Protein AF-Q6CL08-F1 (afdb_monomer_lite)

Structure (mmCIF, N/CA/C/O backbone):
data_AF-Q6CL08-F1
#
_entry.id   AF-Q6CL08-F1
#
loop_
_atom_site.group_PDB
_atom_site.id
_atom_site.type_symbol
_atom_site.label_atom_id
_atom_site.label_alt_id
_atom_site.label_comp_id
_atom_site.label_asym_id
_atom_site.label_entity_id
_atom_site.label_seq_id
_atom_site.pdbx_PDB_ins_code
_atom_site.Cartn_x
_atom_site.Cartn_y
_atom_site.Cartn_z
_atom_site.occupancy
_atom_site.B_iso_or_equiv
_atom_site.auth_seq_id
_atom_site.auth_comp_id
_atom_site.auth_asym_id
_atom_site.auth_atom_id
_atom_site.pdbx_PDB_model_num
ATOM 1 N N . MET A 1 1 ? 29.170 14.815 -9.643 1.00 39.69 1 MET A N 1
ATOM 2 C CA . MET A 1 1 ? 28.717 14.976 -8.243 1.00 39.69 1 MET A CA 1
ATOM 3 C C . MET A 1 1 ? 28.885 13.633 -7.548 1.00 39.69 1 MET A C 1
ATOM 5 O O . MET A 1 1 ? 27.970 12.831 -7.543 1.00 39.69 1 MET A O 1
ATOM 9 N N . THR A 1 2 ? 30.087 13.345 -7.058 1.00 49.41 2 THR A N 1
ATOM 10 C CA . THR A 1 2 ? 30.473 12.065 -6.434 1.00 49.41 2 THR A CA 1
ATOM 11 C C . THR A 1 2 ? 30.580 12.223 -4.918 1.00 49.41 2 THR A C 1
ATOM 13 O O . THR A 1 2 ? 31.526 11.747 -4.305 1.00 49.41 2 THR A O 1
ATOM 16 N N . THR A 1 3 ? 29.668 12.983 -4.313 1.00 50.38 3 THR A N 1
ATOM 17 C CA . THR A 1 3 ? 29.602 13.131 -2.857 1.00 50.38 3 THR A CA 1
ATOM 18 C C . THR A 1 3 ? 28.961 11.879 -2.267 1.00 50.38 3 THR A C 1
ATOM 20 O O . THR A 1 3 ? 27.741 11.762 -2.186 1.00 50.38 3 THR A O 1
ATOM 23 N N . ASP A 1 4 ? 29.852 10.940 -1.958 1.00 66.38 4 ASP A N 1
ATOM 24 C CA . ASP A 1 4 ? 29.847 9.947 -0.889 1.00 66.38 4 ASP A CA 1
ATOM 25 C C . ASP A 1 4 ? 28.575 9.128 -0.669 1.00 66.38 4 ASP A C 1
ATOM 27 O O . ASP A 1 4 ? 27.902 9.224 0.361 1.00 66.38 4 ASP A O 1
ATOM 31 N N . LEU A 1 5 ? 28.342 8.195 -1.596 1.00 65.19 5 LEU A N 1
ATOM 32 C CA . LEU A 1 5 ? 27.466 7.037 -1.389 1.00 65.19 5 LEU A CA 1
ATOM 33 C C . LEU A 1 5 ? 27.789 6.304 -0.069 1.00 65.19 5 LEU A C 1
ATOM 35 O O . LEU A 1 5 ? 26.887 5.780 0.583 1.00 65.19 5 LEU A O 1
ATOM 39 N N . ASP A 1 6 ? 29.058 6.329 0.346 1.00 66.00 6 ASP A N 1
ATOM 40 C CA . ASP A 1 6 ? 29.535 5.777 1.614 1.00 66.00 6 ASP A CA 1
ATOM 41 C C . ASP A 1 6 ? 28.989 6.564 2.816 1.00 66.00 6 ASP A C 1
ATOM 43 O O . ASP A 1 6 ? 28.377 5.969 3.704 1.00 66.00 6 ASP A O 1
ATOM 47 N N . THR A 1 7 ? 29.068 7.903 2.806 1.00 74.75 7 THR A N 1
ATOM 48 C CA . THR A 1 7 ? 28.481 8.736 3.877 1.00 74.75 7 THR A CA 1
ATOM 49 C C . THR A 1 7 ? 26.962 8.603 3.945 1.00 74.75 7 THR A C 1
ATOM 51 O O . THR A 1 7 ? 26.394 8.565 5.037 1.00 74.75 7 THR A O 1
ATOM 54 N N . LEU A 1 8 ? 26.296 8.470 2.793 1.00 76.00 8 LEU A N 1
ATOM 55 C CA . LEU A 1 8 ? 24.859 8.220 2.722 1.00 76.00 8 LEU A CA 1
ATOM 56 C C . LEU A 1 8 ? 24.515 6.850 3.324 1.00 76.00 8 LEU A C 1
ATOM 58 O O . LEU A 1 8 ? 23.526 6.719 4.047 1.00 76.00 8 LEU A O 1
ATOM 62 N N . SER A 1 9 ? 25.339 5.835 3.055 1.00 73.00 9 SER A N 1
ATOM 63 C CA . SER A 1 9 ? 25.160 4.489 3.603 1.00 73.00 9 SER A CA 1
ATOM 64 C C . SER A 1 9 ? 25.311 4.466 5.125 1.00 73.00 9 SER A C 1
ATOM 66 O O . SER A 1 9 ? 24.475 3.874 5.814 1.00 73.00 9 SER A O 1
ATOM 68 N N . ASP A 1 10 ? 26.291 5.193 5.660 1.00 76.81 10 ASP A N 1
ATOM 69 C CA . ASP A 1 10 ? 26.529 5.303 7.097 1.00 76.81 10 ASP A CA 1
ATOM 70 C C . ASP A 1 10 ? 25.427 6.103 7.793 1.00 76.81 10 ASP A C 1
ATOM 72 O O . ASP A 1 10 ? 24.955 5.712 8.863 1.00 76.81 10 ASP A O 1
ATOM 76 N N . GLN A 1 11 ? 24.941 7.179 7.171 1.00 79.69 11 GLN A N 1
ATOM 77 C CA . GLN A 1 11 ? 23.799 7.943 7.677 1.00 79.69 11 GLN A CA 1
ATOM 78 C C . GLN A 1 11 ? 22.513 7.113 7.684 1.00 79.69 11 GLN A C 1
ATOM 80 O O . GLN A 1 11 ? 21.779 7.135 8.672 1.00 79.69 11 GLN A O 1
ATOM 85 N N . LEU A 1 12 ? 22.243 6.349 6.621 1.00 79.00 12 LEU A N 1
ATOM 86 C CA . LEU A 1 12 ? 21.074 5.470 6.539 1.00 79.00 12 LEU A CA 1
ATOM 87 C C . LEU A 1 12 ? 21.132 4.360 7.587 1.00 79.00 12 LEU A C 1
ATOM 89 O O . LEU A 1 12 ? 20.138 4.126 8.273 1.00 79.00 12 LEU A O 1
ATOM 93 N N . ARG A 1 13 ? 22.293 3.722 7.768 1.00 77.69 13 ARG A N 1
ATOM 94 C CA . ARG A 1 13 ? 22.498 2.715 8.818 1.00 77.69 13 ARG A CA 1
ATOM 95 C C . ARG A 1 13 ? 22.343 3.322 10.207 1.00 77.69 13 ARG A C 1
ATOM 97 O O . ARG A 1 13 ? 21.630 2.763 11.032 1.00 77.69 13 ARG A O 1
ATOM 104 N N . LYS A 1 14 ? 22.953 4.478 10.470 1.00 81.81 14 LYS A N 1
ATOM 105 C CA . LYS A 1 14 ? 22.872 5.152 11.772 1.00 81.81 14 LYS A CA 1
ATOM 106 C C . LYS A 1 14 ? 21.445 5.578 12.109 1.00 81.81 14 LYS A C 1
ATOM 108 O O . LYS A 1 14 ? 21.003 5.350 13.230 1.00 81.81 14 LYS A O 1
ATOM 113 N N . ASN A 1 15 ? 20.720 6.148 11.146 1.00 79.81 15 ASN A N 1
ATOM 114 C CA . ASN A 1 15 ? 19.312 6.504 11.321 1.00 79.81 15 ASN A CA 1
ATOM 115 C C . ASN A 1 15 ? 18.464 5.258 11.568 1.00 79.81 15 ASN A C 1
ATOM 117 O O . ASN A 1 15 ? 17.649 5.253 12.479 1.00 79.81 15 ASN A O 1
ATOM 121 N N . TYR A 1 16 ? 18.719 4.180 10.829 1.00 75.50 16 TYR A N 1
ATOM 122 C CA . TYR A 1 16 ? 18.017 2.921 11.027 1.00 75.50 16 TYR A CA 1
ATOM 123 C C . TYR A 1 16 ? 18.235 2.329 12.417 1.00 75.50 16 TYR A C 1
ATOM 125 O O . TYR A 1 16 ? 17.268 2.019 13.099 1.00 75.50 16 TYR A O 1
ATOM 133 N N . TYR A 1 17 ? 19.485 2.206 12.867 1.00 76.75 17 TYR A N 1
ATOM 134 C CA . TYR A 1 17 ? 19.774 1.661 14.192 1.00 76.75 17 TYR A CA 1
ATOM 135 C C . TYR A 1 17 ? 19.271 2.566 15.312 1.00 76.75 17 TYR A C 1
ATOM 137 O O . TYR A 1 17 ? 18.806 2.053 16.322 1.00 76.75 17 TYR A O 1
ATOM 145 N N . ARG A 1 18 ? 19.298 3.890 15.126 1.00 78.62 18 ARG A N 1
ATOM 146 C CA . ARG A 1 18 ? 18.694 4.830 16.074 1.00 78.62 18 ARG A CA 1
ATOM 147 C C . ARG A 1 18 ? 17.186 4.611 16.171 1.00 78.62 18 ARG A C 1
ATOM 149 O O . ARG A 1 18 ? 16.675 4.428 17.271 1.00 78.62 18 ARG A O 1
ATOM 156 N N . ASP A 1 19 ? 16.499 4.581 15.036 1.00 72.50 19 ASP A N 1
ATOM 157 C CA . ASP A 1 19 ? 15.044 4.447 14.982 1.00 72.50 19 ASP A CA 1
ATOM 158 C C . ASP A 1 19 ? 14.590 3.038 15.424 1.00 72.50 19 ASP A C 1
ATOM 160 O O . ASP A 1 19 ? 13.508 2.891 15.985 1.00 72.50 19 ASP A O 1
ATOM 164 N N . LEU A 1 20 ? 15.443 2.019 15.257 1.00 70.12 20 LEU A N 1
ATOM 165 C CA . LEU A 1 20 ? 15.246 0.666 15.786 1.00 70.12 20 LEU A CA 1
ATOM 166 C C . LEU A 1 20 ? 15.523 0.583 17.299 1.00 70.12 20 LEU A C 1
ATOM 168 O O . LEU A 1 20 ? 14.826 -0.137 18.000 1.00 70.12 20 LEU A O 1
ATOM 172 N N . SER A 1 21 ? 16.517 1.317 17.814 1.00 67.69 21 SER A N 1
ATOM 173 C CA . SER A 1 21 ? 16.877 1.326 19.244 1.00 67.69 21 SER A CA 1
ATOM 174 C C . SER A 1 21 ? 15.912 2.122 20.119 1.00 67.69 21 SER A C 1
ATOM 176 O O . SER A 1 21 ? 15.799 1.841 21.307 1.00 67.69 21 SER A O 1
ATOM 178 N N . LEU A 1 22 ? 15.213 3.100 19.535 1.00 62.91 22 LEU A N 1
ATOM 179 C CA . LEU A 1 22 ? 14.213 3.905 20.239 1.00 62.91 22 LEU A CA 1
ATOM 180 C C . LEU A 1 22 ? 12.981 3.087 20.653 1.00 62.91 22 LEU A C 1
ATOM 182 O O . LEU A 1 22 ? 12.216 3.544 21.494 1.00 62.91 22 LEU A O 1
ATOM 186 N N . PHE A 1 23 ? 12.815 1.882 20.102 1.00 56.25 23 PHE A N 1
ATOM 187 C CA . PHE A 1 23 ? 11.705 0.985 20.397 1.00 56.25 23 PHE A CA 1
ATOM 188 C C . PHE A 1 23 ? 12.248 -0.437 20.557 1.00 56.25 23 PHE A C 1
ATOM 190 O O . PHE A 1 23 ? 12.222 -1.251 19.636 1.00 56.25 23 PHE A O 1
ATOM 197 N N . GLN A 1 24 ? 12.821 -0.700 21.735 1.00 57.53 24 GLN A N 1
ATOM 198 C CA . GLN A 1 24 ? 13.242 -2.041 22.156 1.00 57.53 24 GLN A CA 1
ATOM 199 C C . GLN A 1 24 ? 12.057 -2.978 22.415 1.00 57.53 24 GLN A C 1
ATOM 201 O O . GLN A 1 24 ? 12.246 -4.194 22.415 1.00 57.53 24 GLN A O 1
ATOM 206 N N . ASP A 1 25 ? 10.856 -2.429 22.593 1.00 56.53 25 ASP A N 1
ATOM 207 C CA . ASP A 1 25 ? 9.664 -3.213 22.859 1.00 56.53 25 ASP A CA 1
ATOM 208 C C . ASP A 1 25 ? 8.963 -3.649 21.573 1.00 56.53 25 ASP A C 1
ATOM 210 O O . ASP A 1 25 ? 8.613 -2.855 20.700 1.00 56.53 25 ASP A O 1
ATOM 214 N N . ASP A 1 26 ? 8.688 -4.950 21.497 1.00 61.16 26 ASP A N 1
ATOM 215 C CA . ASP A 1 26 ? 7.909 -5.631 20.455 1.00 61.16 26 ASP A CA 1
ATOM 216 C C . ASP A 1 26 ? 6.419 -5.175 20.435 1.00 61.16 26 ASP A C 1
ATOM 218 O O . ASP A 1 26 ? 5.583 -5.798 19.772 1.00 61.16 26 ASP A O 1
ATOM 222 N N . GLU A 1 27 ? 6.083 -4.101 21.165 1.00 63.47 27 GLU A N 1
ATOM 223 C CA . GLU A 1 27 ? 4.733 -3.609 21.448 1.00 63.47 27 GLU A CA 1
ATOM 224 C C . GLU A 1 27 ? 4.011 -3.067 20.208 1.00 63.47 27 GLU A C 1
ATOM 226 O O . GLU A 1 27 ? 2.806 -3.301 20.071 1.00 63.47 27 GLU A O 1
ATOM 231 N N . ASP A 1 28 ? 4.724 -2.472 19.241 1.00 75.31 28 ASP A N 1
ATOM 232 C CA . ASP A 1 28 ? 4.105 -1.973 18.005 1.00 75.31 28 ASP A CA 1
ATOM 233 C C . ASP A 1 28 ? 4.706 -2.569 16.709 1.00 75.31 28 ASP A C 1
ATOM 235 O O . ASP A 1 28 ? 5.564 -1.974 16.041 1.00 75.31 28 ASP A O 1
ATOM 239 N N . PRO A 1 29 ? 4.225 -3.757 16.281 1.00 79.31 29 PRO A N 1
ATOM 240 C CA . PRO A 1 29 ? 4.593 -4.355 14.999 1.00 79.31 29 PRO A CA 1
ATOM 241 C C . PRO A 1 29 ? 4.282 -3.473 13.783 1.00 79.31 29 PRO A C 1
ATOM 243 O O . PRO A 1 29 ? 4.967 -3.597 12.764 1.00 79.31 29 PRO A O 1
ATOM 246 N N . PHE A 1 30 ? 3.272 -2.599 13.867 1.00 83.19 30 PHE A N 1
ATOM 247 C CA . PHE A 1 30 ? 2.865 -1.731 12.764 1.00 83.19 30 PHE A CA 1
ATOM 248 C C . PHE A 1 30 ? 3.890 -0.618 12.538 1.00 83.19 30 PHE A C 1
ATOM 250 O O . PHE A 1 30 ? 4.294 -0.370 11.400 1.00 83.19 30 PHE A O 1
ATOM 257 N N . TYR A 1 31 ? 4.396 -0.010 13.607 1.00 83.12 31 TYR A N 1
ATOM 258 C CA . TYR A 1 31 ? 5.419 1.027 13.501 1.00 83.12 31 TYR A CA 1
ATOM 259 C C . TYR A 1 31 ? 6.749 0.494 12.939 1.00 83.12 31 TYR A C 1
ATOM 261 O O . TYR A 1 31 ? 7.324 1.086 12.019 1.00 83.12 31 TYR A O 1
ATOM 269 N N . HIS A 1 32 ? 7.204 -0.680 13.391 1.00 82.06 32 HIS A N 1
ATOM 270 C CA . HIS A 1 32 ? 8.387 -1.336 12.812 1.00 82.06 32 HIS A CA 1
ATOM 271 C C . HIS A 1 32 ? 8.193 -1.706 11.335 1.00 82.06 32 HIS A C 1
ATOM 273 O O . HIS A 1 32 ? 9.125 -1.603 10.527 1.00 82.06 32 HIS A O 1
ATOM 279 N N . TYR A 1 33 ? 6.982 -2.114 10.956 1.00 86.81 33 TYR A N 1
ATOM 280 C CA . TYR A 1 33 ? 6.636 -2.341 9.558 1.00 86.81 33 TYR A CA 1
ATOM 281 C C . TYR A 1 33 ? 6.697 -1.038 8.739 1.00 86.81 33 TYR A C 1
ATOM 283 O O . TYR A 1 33 ? 7.246 -1.024 7.637 1.00 86.81 33 TYR A O 1
ATOM 291 N N . LEU A 1 34 ? 6.233 0.085 9.290 1.00 88.00 34 LEU A N 1
ATOM 292 C CA . LEU A 1 34 ? 6.277 1.388 8.625 1.00 88.00 34 LEU A CA 1
ATOM 293 C C . LEU A 1 34 ? 7.720 1.875 8.423 1.00 88.00 34 LEU A C 1
ATOM 295 O O . LEU A 1 34 ? 8.084 2.261 7.310 1.00 88.00 34 LEU A O 1
ATOM 299 N N . ILE A 1 35 ? 8.569 1.798 9.454 1.00 86.12 35 ILE A N 1
ATOM 300 C CA . ILE A 1 35 ? 9.991 2.170 9.346 1.00 86.12 35 ILE A CA 1
ATOM 301 C C . ILE A 1 35 ? 10.708 1.293 8.320 1.00 86.12 35 ILE A C 1
ATOM 303 O O . ILE A 1 35 ? 11.409 1.821 7.454 1.00 86.12 35 ILE A O 1
ATOM 307 N N . SER A 1 36 ? 10.535 -0.032 8.389 1.00 87.56 36 SER A N 1
ATOM 308 C CA . SER A 1 36 ? 11.177 -0.947 7.433 1.00 87.56 36 SER A CA 1
ATOM 309 C C . SER A 1 36 ? 10.711 -0.679 6.000 1.00 87.56 36 SER A C 1
ATOM 311 O O . SER A 1 36 ? 11.536 -0.638 5.088 1.00 87.56 36 SER A O 1
ATOM 313 N N . THR A 1 37 ? 9.428 -0.372 5.800 1.00 89.56 37 THR A N 1
ATOM 314 C CA . THR A 1 37 ? 8.887 0.018 4.490 1.00 89.56 37 THR A CA 1
ATOM 315 C C . THR A 1 37 ? 9.490 1.335 4.001 1.00 89.56 37 THR A C 1
ATOM 317 O O . THR A 1 37 ? 9.947 1.422 2.861 1.00 89.56 37 THR A O 1
ATOM 320 N N . LYS A 1 38 ? 9.580 2.355 4.864 1.00 90.19 38 LYS A N 1
ATOM 321 C CA . LYS A 1 38 ? 10.238 3.629 4.535 1.00 90.19 38 LYS A CA 1
ATOM 322 C C . LYS A 1 38 ? 11.696 3.403 4.134 1.00 90.19 38 LYS A C 1
ATOM 324 O O . LYS A 1 38 ? 12.148 3.929 3.117 1.00 90.19 38 LYS A O 1
ATOM 329 N N . LEU A 1 39 ? 12.426 2.573 4.872 1.00 87.06 39 LEU A N 1
ATOM 330 C CA . LEU A 1 39 ? 13.813 2.263 4.549 1.00 87.06 39 LEU A CA 1
ATOM 331 C C . LEU A 1 39 ? 13.935 1.503 3.222 1.00 87.06 39 LEU A C 1
ATOM 333 O O . LEU A 1 39 ? 14.792 1.844 2.408 1.00 87.06 39 LEU A O 1
ATOM 337 N N . ALA A 1 40 ? 13.034 0.559 2.946 1.00 89.69 40 ALA A N 1
ATOM 338 C CA . ALA A 1 40 ? 12.966 -0.130 1.660 1.00 89.69 40 ALA A CA 1
ATOM 339 C C . ALA A 1 40 ? 12.727 0.846 0.492 1.00 89.69 40 ALA A C 1
ATOM 341 O O . ALA A 1 40 ? 13.367 0.725 -0.554 1.00 89.69 40 ALA A O 1
ATOM 342 N N . THR A 1 41 ? 11.866 1.858 0.664 1.00 91.06 41 THR A N 1
ATOM 343 C CA . THR A 1 41 ? 11.661 2.894 -0.367 1.00 91.06 41 THR A CA 1
ATOM 344 C C . THR A 1 41 ? 12.901 3.763 -0.587 1.00 91.06 41 THR A C 1
ATOM 346 O O . THR A 1 41 ? 13.235 4.079 -1.734 1.00 91.06 41 THR A O 1
ATOM 349 N N . ASN A 1 42 ? 13.635 4.086 0.481 1.00 89.50 42 ASN A N 1
ATOM 350 C CA . ASN A 1 42 ? 14.893 4.825 0.385 1.00 89.50 42 ASN A CA 1
ATOM 351 C C . ASN A 1 42 ? 15.953 4.005 -0.361 1.00 89.50 42 ASN A C 1
ATOM 353 O O . ASN A 1 42 ? 16.565 4.519 -1.295 1.00 89.50 42 ASN A O 1
ATOM 357 N N . LEU A 1 43 ? 16.113 2.720 -0.027 1.00 89.19 43 LEU A N 1
ATOM 358 C CA . LEU A 1 43 ? 17.028 1.815 -0.734 1.00 89.19 43 LEU A CA 1
ATOM 359 C C . LEU A 1 43 ? 16.669 1.689 -2.212 1.00 89.19 43 LEU A C 1
ATOM 361 O O . LEU A 1 43 ? 17.537 1.818 -3.066 1.00 89.19 43 LEU A O 1
ATOM 365 N N . ASN A 1 44 ? 15.383 1.548 -2.538 1.00 90.69 44 ASN A N 1
ATOM 366 C CA . ASN A 1 44 ? 14.931 1.504 -3.928 1.00 90.69 44 ASN A CA 1
ATOM 367 C C . ASN A 1 44 ? 15.262 2.805 -4.685 1.00 90.69 44 ASN A C 1
ATOM 369 O O . ASN A 1 44 ? 15.637 2.774 -5.854 1.00 90.69 44 ASN A O 1
ATOM 373 N N . THR A 1 45 ? 15.178 3.955 -4.015 1.00 90.00 45 THR A N 1
ATOM 374 C CA . THR A 1 45 ? 15.580 5.240 -4.605 1.00 90.00 45 THR A CA 1
ATOM 375 C C . THR A 1 45 ? 17.080 5.272 -4.894 1.00 90.00 45 THR A C 1
ATOM 377 O O . THR A 1 45 ? 17.472 5.608 -6.009 1.00 90.00 45 THR A O 1
ATOM 380 N N . VAL A 1 46 ? 17.918 4.848 -3.942 1.00 87.50 46 VAL A N 1
ATOM 381 C CA . VAL A 1 46 ? 19.377 4.768 -4.132 1.00 87.50 46 VAL A CA 1
ATOM 382 C C . VAL A 1 46 ? 19.736 3.765 -5.233 1.00 87.50 46 VAL A C 1
ATOM 384 O O . VAL A 1 46 ? 20.566 4.065 -6.088 1.00 87.50 46 VAL A O 1
ATOM 387 N N . ARG A 1 47 ? 19.053 2.616 -5.291 1.00 89.69 47 ARG A N 1
ATOM 388 C CA . ARG A 1 47 ? 19.213 1.619 -6.356 1.00 89.69 47 ARG A CA 1
ATOM 389 C C . ARG A 1 47 ? 18.912 2.209 -7.731 1.00 89.69 47 ARG A C 1
ATOM 391 O O . ARG A 1 47 ? 19.680 2.012 -8.665 1.00 89.69 47 ARG A O 1
ATOM 398 N N . LYS A 1 48 ? 17.803 2.942 -7.866 1.00 89.94 48 LYS A N 1
ATOM 399 C CA . LYS A 1 48 ? 17.421 3.601 -9.126 1.00 89.94 48 LYS A CA 1
ATOM 400 C C . LYS A 1 48 ? 18.449 4.638 -9.563 1.00 89.94 48 LYS A C 1
ATOM 402 O O . LYS A 1 48 ? 18.717 4.731 -10.754 1.00 89.94 48 LYS A O 1
ATOM 407 N N . LEU A 1 49 ? 19.019 5.387 -8.619 1.00 87.19 49 LEU A N 1
ATOM 408 C CA . LEU A 1 49 ? 20.098 6.331 -8.907 1.00 87.19 49 LEU A CA 1
ATOM 409 C C . LEU A 1 49 ? 21.355 5.601 -9.392 1.00 87.19 49 LEU A C 1
ATOM 411 O O . LEU A 1 49 ? 21.873 5.955 -10.441 1.00 87.19 49 LEU A O 1
ATOM 415 N N . ALA A 1 50 ? 21.766 4.521 -8.723 1.00 86.25 50 ALA A N 1
ATOM 416 C CA . ALA A 1 50 ? 22.913 3.717 -9.153 1.00 86.25 50 ALA A CA 1
ATOM 417 C C . ALA A 1 50 ? 22.716 3.086 -10.546 1.00 86.25 50 ALA A C 1
ATOM 419 O O . ALA A 1 50 ? 23.649 3.048 -11.345 1.00 86.25 50 ALA A O 1
ATOM 420 N N . ILE A 1 51 ? 21.498 2.626 -10.860 1.00 88.44 51 ILE A N 1
ATOM 421 C CA . ILE A 1 51 ? 21.148 2.110 -12.195 1.00 88.44 51 ILE A CA 1
ATOM 422 C C . ILE A 1 51 ? 21.188 3.231 -13.237 1.00 88.44 51 ILE A C 1
ATOM 424 O O . ILE A 1 51 ? 21.685 3.019 -14.338 1.00 88.44 51 ILE A O 1
ATOM 428 N N . LYS A 1 52 ? 20.672 4.419 -12.904 1.00 88.62 52 LYS A N 1
ATOM 429 C CA . LYS A 1 52 ? 20.689 5.573 -13.806 1.00 88.62 52 LYS A CA 1
ATOM 430 C C . LYS A 1 52 ? 22.120 6.027 -14.102 1.00 88.62 52 LYS A C 1
ATOM 432 O O . LYS A 1 52 ? 22.452 6.214 -15.263 1.00 88.62 52 LYS A O 1
ATOM 437 N N . ASP A 1 53 ? 22.967 6.112 -13.082 1.00 84.88 53 ASP A N 1
ATOM 438 C CA . ASP A 1 53 ? 24.372 6.497 -13.237 1.00 84.88 53 ASP A CA 1
ATOM 439 C C . ASP A 1 53 ? 25.152 5.495 -14.104 1.00 84.88 53 ASP A C 1
ATOM 441 O O . ASP A 1 53 ? 26.028 5.895 -14.864 1.00 84.88 53 ASP A O 1
ATOM 445 N N . ASN A 1 54 ? 24.825 4.200 -14.031 1.00 86.00 54 ASN A N 1
ATOM 446 C CA . ASN A 1 54 ? 25.419 3.176 -14.896 1.00 86.00 54 ASN A CA 1
ATOM 447 C C . ASN A 1 54 ? 24.841 3.185 -16.326 1.00 86.00 54 ASN A C 1
ATOM 449 O O . ASN A 1 54 ? 25.525 2.804 -17.271 1.00 86.00 54 ASN A O 1
ATOM 453 N N . LEU A 1 55 ? 23.596 3.638 -16.506 1.00 87.00 55 LEU A N 1
ATOM 454 C CA . LEU A 1 55 ? 23.005 3.835 -17.832 1.00 87.00 55 LEU A CA 1
ATOM 455 C C . LEU A 1 55 ? 23.620 5.045 -18.553 1.00 87.00 55 LEU A C 1
ATOM 457 O O . LEU A 1 55 ? 23.826 4.989 -19.764 1.00 87.00 55 LEU A O 1
ATOM 461 N N . ASP A 1 56 ? 23.902 6.115 -17.808 1.00 86.50 56 ASP A N 1
ATOM 462 C CA . ASP A 1 56 ? 24.528 7.336 -18.322 1.00 86.50 56 ASP A CA 1
ATOM 463 C C . ASP A 1 56 ? 26.042 7.135 -18.568 1.00 86.50 56 ASP A C 1
ATOM 465 O O . ASP A 1 56 ? 26.581 7.663 -19.542 1.00 86.50 56 ASP A O 1
ATOM 469 N N . ASP A 1 57 ? 26.720 6.333 -17.736 1.00 86.38 57 ASP A N 1
ATOM 470 C CA . ASP A 1 57 ? 28.113 5.910 -17.918 1.00 86.38 57 ASP A CA 1
ATOM 471 C C . ASP A 1 57 ? 28.274 4.391 -17.681 1.00 86.38 57 ASP A C 1
ATOM 473 O O . ASP A 1 57 ? 28.404 3.946 -16.534 1.00 86.38 57 ASP A O 1
ATOM 477 N N . PRO A 1 58 ? 28.334 3.570 -18.747 1.00 78.25 58 PRO A N 1
ATOM 478 C CA . PRO A 1 58 ? 28.450 2.116 -18.626 1.00 78.25 58 PRO A CA 1
ATOM 479 C C . PRO A 1 58 ? 29.801 1.647 -18.069 1.00 78.25 58 PRO A C 1
ATOM 481 O O . PRO A 1 58 ? 29.947 0.468 -17.750 1.00 78.25 58 PRO A O 1
ATOM 484 N N . SER A 1 59 ? 30.791 2.538 -17.935 1.00 78.56 59 SER A N 1
ATOM 485 C CA . SER A 1 59 ? 32.060 2.248 -17.257 1.00 78.56 59 SER A CA 1
ATOM 486 C C . SER A 1 59 ? 32.020 2.522 -15.746 1.00 78.56 59 SER A C 1
ATOM 488 O O . SER A 1 59 ? 32.978 2.226 -15.030 1.00 78.56 59 SER A O 1
ATOM 490 N N . SER A 1 60 ? 30.903 3.056 -15.240 1.00 78.75 60 SER A N 1
ATOM 491 C CA . SER A 1 60 ? 30.726 3.413 -13.836 1.00 78.75 60 SER A CA 1
ATOM 492 C C . SER A 1 60 ? 30.484 2.194 -12.942 1.00 78.75 60 SER A C 1
ATOM 494 O O . SER A 1 60 ? 29.484 1.486 -13.073 1.00 78.75 60 SER A O 1
ATOM 496 N N . ASP A 1 61 ? 31.334 2.036 -11.923 1.00 84.69 61 ASP A N 1
ATOM 497 C CA . ASP A 1 61 ? 31.234 1.031 -10.846 1.00 84.69 61 ASP A CA 1
ATOM 498 C C . ASP A 1 61 ? 30.106 1.340 -9.828 1.00 84.69 61 ASP A C 1
ATOM 500 O O . ASP A 1 61 ? 30.187 1.041 -8.635 1.00 84.69 61 ASP A O 1
ATOM 504 N N . ALA A 1 62 ? 29.068 2.076 -10.234 1.00 81.81 62 ALA A N 1
ATOM 505 C CA . ALA A 1 62 ? 27.988 2.517 -9.347 1.00 81.81 62 ALA A CA 1
ATOM 506 C C . ALA A 1 62 ? 27.148 1.346 -8.807 1.00 81.81 62 ALA A C 1
ATOM 508 O O . ALA A 1 62 ? 26.768 1.352 -7.634 1.00 81.81 62 ALA A O 1
ATOM 509 N N . ILE A 1 63 ? 26.895 0.327 -9.637 1.00 84.38 63 ILE A N 1
ATOM 510 C CA . ILE A 1 63 ? 26.096 -0.850 -9.263 1.00 84.38 63 ILE A CA 1
ATOM 511 C C . ILE A 1 63 ? 26.852 -1.729 -8.261 1.00 84.38 63 ILE A C 1
ATOM 513 O O . ILE A 1 63 ? 26.288 -2.095 -7.229 1.00 84.38 63 ILE A O 1
ATOM 517 N N . ASP A 1 64 ? 28.132 -2.013 -8.497 1.00 86.69 64 ASP A N 1
ATOM 518 C CA . ASP A 1 64 ? 28.906 -2.874 -7.595 1.00 86.69 64 ASP A CA 1
ATOM 519 C C . ASP A 1 64 ? 29.152 -2.190 -6.245 1.00 86.69 64 ASP A C 1
ATOM 521 O O . ASP A 1 64 ? 29.086 -2.839 -5.196 1.00 86.69 64 ASP A O 1
ATOM 525 N N . ARG A 1 65 ? 29.360 -0.865 -6.236 1.00 84.81 65 ARG A N 1
ATOM 526 C CA . ARG A 1 65 ? 29.420 -0.069 -4.996 1.00 84.81 65 ARG A CA 1
ATOM 527 C C . ARG A 1 65 ? 28.102 -0.112 -4.230 1.00 84.81 65 ARG A C 1
ATOM 529 O O . ARG A 1 65 ? 28.106 -0.337 -3.018 1.00 84.81 65 ARG A 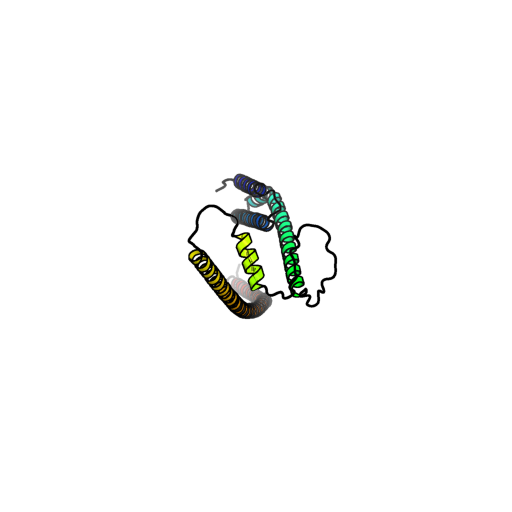O 1
ATOM 536 N N . TYR A 1 66 ? 26.974 0.027 -4.926 1.00 87.00 66 TYR A N 1
ATOM 537 C CA . TYR A 1 66 ? 25.656 -0.135 -4.319 1.00 87.00 66 TYR A CA 1
ATOM 538 C C . TYR A 1 66 ? 25.501 -1.523 -3.684 1.00 87.00 66 TYR A C 1
ATOM 540 O O . TYR A 1 66 ? 25.138 -1.644 -2.512 1.00 87.00 66 TYR A O 1
ATOM 548 N N . GLN A 1 67 ? 25.827 -2.577 -4.431 1.00 89.06 67 GLN A N 1
ATOM 549 C CA . GLN A 1 67 ? 25.656 -3.952 -3.979 1.00 89.06 67 GLN A CA 1
ATOM 550 C C . GLN A 1 67 ? 26.561 -4.284 -2.785 1.00 89.06 67 GLN A C 1
ATOM 552 O O . GLN A 1 67 ? 26.106 -4.920 -1.831 1.00 89.06 67 GLN A O 1
ATOM 557 N N . LYS A 1 68 ? 27.810 -3.804 -2.768 1.00 88.19 68 LYS A N 1
ATOM 558 C CA . LYS A 1 68 ? 28.724 -3.970 -1.624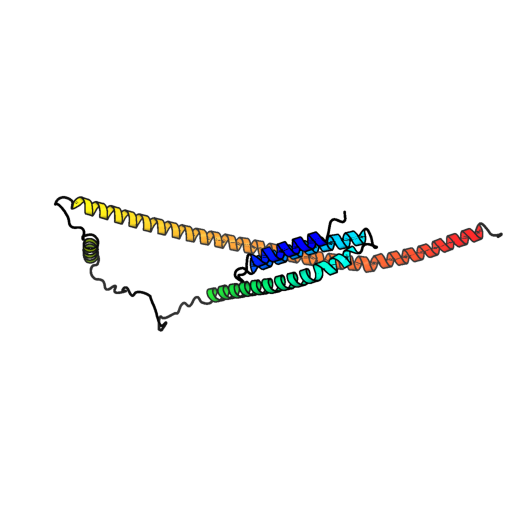 1.00 88.19 68 LYS A CA 1
ATOM 559 C C . LYS A 1 68 ? 28.207 -3.277 -0.360 1.00 88.19 68 LYS A C 1
ATOM 561 O O . LYS A 1 68 ? 28.253 -3.872 0.717 1.00 88.19 68 LYS A O 1
ATOM 566 N N . ASN A 1 69 ? 27.670 -2.064 -0.484 1.00 85.25 69 ASN A N 1
ATOM 567 C CA . ASN A 1 69 ? 27.284 -1.254 0.674 1.00 85.25 69 ASN A CA 1
ATOM 568 C C . ASN A 1 69 ? 25.880 -1.571 1.208 1.00 85.25 69 ASN A C 1
ATOM 570 O O . ASN A 1 69 ? 25.659 -1.544 2.424 1.00 85.25 69 ASN A O 1
ATOM 574 N N . PHE A 1 70 ? 24.927 -1.898 0.333 1.00 87.25 70 PHE A N 1
ATOM 575 C CA . PHE A 1 70 ? 23.513 -1.989 0.702 1.00 87.25 70 PHE A CA 1
ATOM 576 C C . PHE A 1 70 ? 22.938 -3.409 0.718 1.00 87.25 70 PHE A C 1
ATOM 578 O O . PHE A 1 70 ? 21.894 -3.589 1.334 1.00 87.25 70 PHE A O 1
ATOM 585 N N . SER A 1 71 ? 23.611 -4.426 0.165 1.00 87.19 71 SER A N 1
ATOM 586 C CA . SER A 1 71 ? 23.090 -5.813 0.121 1.00 87.19 71 SER A CA 1
ATOM 587 C C . SER A 1 71 ? 22.653 -6.355 1.487 1.00 87.19 71 SER A C 1
ATOM 589 O O . SER A 1 71 ? 21.519 -6.796 1.652 1.00 87.19 71 SER A O 1
ATOM 591 N N . ARG A 1 72 ? 23.519 -6.255 2.502 1.00 87.00 72 ARG A N 1
ATOM 592 C CA . ARG A 1 72 ? 23.200 -6.705 3.871 1.00 87.00 72 ARG A CA 1
ATOM 593 C C . ARG A 1 72 ? 22.053 -5.919 4.505 1.00 87.00 72 ARG A C 1
ATOM 595 O O . ARG A 1 72 ? 21.279 -6.466 5.286 1.00 87.00 72 ARG A O 1
ATOM 602 N N . LEU A 1 73 ? 21.959 -4.625 4.194 1.00 85.44 73 LEU A N 1
ATOM 603 C CA . LEU A 1 73 ? 20.899 -3.772 4.726 1.00 85.44 73 LEU A CA 1
ATOM 604 C C . LEU A 1 73 ? 19.558 -4.097 4.058 1.00 85.44 73 LEU A C 1
ATOM 606 O O . LEU A 1 73 ? 18.551 -4.191 4.748 1.00 85.44 73 LEU A O 1
ATOM 610 N N . GLU A 1 74 ? 19.550 -4.335 2.746 1.00 88.56 74 GLU A N 1
ATOM 611 C CA . GLU A 1 74 ? 18.373 -4.793 2.002 1.00 88.56 74 GLU A CA 1
ATOM 612 C C . GLU A 1 74 ? 17.834 -6.118 2.538 1.00 88.56 74 GLU A C 1
ATOM 614 O O . GLU A 1 74 ? 16.626 -6.249 2.742 1.00 88.56 74 GLU A O 1
ATOM 619 N N . GLU A 1 75 ? 18.718 -7.081 2.798 1.00 89.75 75 GLU A N 1
ATOM 620 C CA . GLU A 1 75 ? 18.344 -8.375 3.367 1.00 89.75 75 GLU A CA 1
ATOM 621 C C . GLU A 1 75 ? 17.723 -8.210 4.762 1.00 89.75 75 GLU A C 1
ATOM 623 O O . GLU A 1 75 ? 16.626 -8.709 5.023 1.00 89.75 75 GLU A O 1
ATOM 628 N N . SER A 1 76 ? 18.376 -7.435 5.635 1.00 86.19 76 SER A N 1
ATOM 629 C CA . SER A 1 76 ? 17.891 -7.145 6.989 1.00 86.19 76 SER A CA 1
ATOM 630 C C . SER A 1 76 ? 16.512 -6.476 6.979 1.00 86.19 76 SER A C 1
ATOM 632 O O . SER A 1 76 ? 15.597 -6.913 7.679 1.00 86.19 76 SER A O 1
ATOM 634 N N . VAL A 1 77 ? 16.331 -5.456 6.138 1.00 88.12 77 VAL A N 1
ATOM 635 C CA . VAL A 1 77 ? 15.069 -4.714 6.002 1.00 88.12 77 VAL A CA 1
ATOM 636 C C . VAL A 1 77 ? 13.963 -5.605 5.452 1.00 88.12 77 VAL A C 1
ATOM 638 O O . VAL A 1 77 ? 12.841 -5.555 5.951 1.00 88.12 77 VAL A O 1
ATOM 641 N N . SER A 1 78 ? 14.275 -6.444 4.462 1.00 88.62 78 SER A N 1
ATOM 642 C CA . SER A 1 78 ? 13.306 -7.371 3.867 1.00 88.62 78 SER A CA 1
ATOM 643 C C . SER A 1 78 ? 12.849 -8.423 4.879 1.00 88.62 78 SER A C 1
ATOM 645 O O . SER A 1 78 ? 11.651 -8.670 5.008 1.00 88.62 78 SER A O 1
ATOM 647 N N . SER A 1 79 ? 13.781 -8.988 5.651 1.00 89.12 79 SER A N 1
ATOM 648 C CA . SER A 1 79 ? 13.482 -9.957 6.714 1.00 89.12 79 SER A CA 1
ATOM 649 C C . SER A 1 79 ? 12.610 -9.350 7.821 1.00 89.12 79 SER A C 1
ATOM 651 O O . SER A 1 79 ? 11.601 -9.928 8.240 1.00 89.12 79 SER A O 1
ATOM 653 N N . ILE A 1 80 ? 12.936 -8.132 8.258 1.00 86.06 80 ILE A N 1
ATOM 654 C CA . ILE A 1 80 ? 12.172 -7.430 9.296 1.00 86.06 80 ILE A CA 1
ATOM 655 C C . ILE A 1 80 ? 10.788 -7.030 8.784 1.00 86.06 80 ILE A C 1
ATOM 657 O O . ILE A 1 80 ? 9.798 -7.266 9.473 1.00 86.06 80 ILE A O 1
ATOM 661 N N . SER A 1 81 ? 10.690 -6.504 7.563 1.00 88.38 81 SER A N 1
ATOM 662 C CA . SER A 1 81 ? 9.405 -6.170 6.947 1.00 88.38 81 SER A CA 1
ATOM 663 C C . SER A 1 81 ? 8.504 -7.402 6.841 1.00 88.38 81 SER A C 1
ATOM 665 O O . SER A 1 81 ? 7.353 -7.348 7.268 1.00 88.38 81 SER A O 1
ATOM 667 N N . PHE A 1 82 ? 9.040 -8.537 6.377 1.00 90.88 82 PHE A N 1
ATOM 668 C CA . PHE A 1 82 ? 8.290 -9.789 6.270 1.00 90.88 82 PHE A CA 1
ATOM 669 C C . PHE A 1 82 ? 7.820 -10.311 7.633 1.00 90.88 82 PHE A C 1
ATOM 671 O O . PHE A 1 82 ? 6.639 -10.609 7.810 1.00 90.88 82 PHE A O 1
ATOM 678 N N . SER A 1 83 ? 8.717 -10.381 8.621 1.00 89.62 83 SER A N 1
ATOM 679 C CA . SER A 1 83 ? 8.366 -10.884 9.956 1.00 89.62 83 SER A CA 1
ATOM 680 C C . SER A 1 83 ? 7.310 -10.015 10.646 1.00 89.62 83 SER A C 1
ATOM 682 O O . SER A 1 83 ? 6.359 -10.540 11.229 1.00 89.62 83 SER A O 1
ATOM 684 N N . LYS A 1 84 ? 7.421 -8.685 10.546 1.00 88.81 84 LYS A N 1
ATOM 685 C CA . LYS A 1 84 ? 6.456 -7.754 11.146 1.00 88.81 84 LYS A CA 1
ATOM 686 C C . LYS A 1 84 ? 5.132 -7.736 10.377 1.00 88.81 84 LYS A C 1
ATOM 688 O O . LYS A 1 84 ? 4.084 -7.724 11.018 1.00 88.81 84 LYS A O 1
ATOM 693 N N . ALA A 1 85 ? 5.156 -7.840 9.046 1.00 90.50 85 ALA A N 1
ATOM 694 C CA . ALA A 1 85 ? 3.948 -8.004 8.232 1.00 90.50 85 ALA A CA 1
ATOM 695 C C . ALA A 1 85 ? 3.190 -9.289 8.593 1.00 90.50 85 ALA A C 1
ATOM 697 O O . ALA A 1 85 ? 1.980 -9.248 8.799 1.00 90.50 85 ALA A O 1
ATOM 698 N N . SER A 1 86 ? 3.902 -10.409 8.757 1.00 90.81 86 SER A N 1
ATOM 699 C CA . SER A 1 86 ? 3.298 -11.679 9.173 1.00 90.81 86 SER A CA 1
ATOM 700 C C . SER A 1 86 ? 2.686 -11.591 10.575 1.00 90.81 86 SER A C 1
ATOM 702 O O . SER A 1 86 ? 1.576 -12.079 10.777 1.00 90.81 86 SER A O 1
ATOM 704 N N . LYS A 1 87 ? 3.362 -10.939 11.536 1.00 89.56 87 LYS A N 1
ATOM 705 C CA . LYS A 1 87 ? 2.805 -10.689 12.881 1.00 89.56 87 LYS A CA 1
ATOM 706 C C . LYS A 1 87 ? 1.540 -9.820 12.817 1.00 89.56 87 LYS A C 1
ATOM 708 O O . LYS A 1 87 ? 0.574 -10.092 13.526 1.00 89.56 87 LYS A O 1
ATOM 713 N N . LEU A 1 88 ? 1.536 -8.778 11.983 1.00 89.44 88 LEU A N 1
ATOM 714 C CA . LEU A 1 88 ? 0.384 -7.887 11.818 1.00 89.44 88 LEU A CA 1
ATOM 715 C C . LEU A 1 88 ? -0.812 -8.623 11.200 1.00 89.44 88 LEU A C 1
ATOM 717 O O . LEU A 1 88 ? -1.933 -8.480 11.683 1.00 89.44 88 LEU A O 1
ATOM 721 N N . GLN A 1 89 ? -0.558 -9.456 10.190 1.00 92.88 89 GLN A N 1
ATOM 722 C CA . GLN A 1 89 ? -1.574 -10.304 9.574 1.00 92.88 89 GLN A CA 1
ATOM 723 C C . GLN A 1 89 ? -2.171 -11.287 10.588 1.00 92.88 89 GLN A C 1
ATOM 725 O O . GLN A 1 89 ? -3.386 -11.371 10.709 1.00 92.88 89 GLN A O 1
ATOM 730 N N . GLN A 1 90 ? -1.338 -11.941 11.400 1.00 92.31 90 GLN A N 1
ATOM 731 C CA . GLN A 1 90 ? -1.817 -12.843 12.448 1.00 92.31 90 GLN A CA 1
ATOM 732 C C . GLN A 1 90 ? -2.716 -12.126 13.471 1.00 92.31 90 GLN A C 1
ATOM 734 O O . GLN A 1 90 ? -3.753 -12.663 13.862 1.00 92.31 90 GLN A O 1
ATOM 739 N N . LYS A 1 91 ? -2.352 -10.903 13.895 1.00 89.44 91 LYS A N 1
ATOM 740 C CA . LYS A 1 91 ? -3.199 -10.084 14.783 1.00 89.44 91 LYS A CA 1
ATOM 741 C C . LYS A 1 91 ? -4.535 -9.730 14.122 1.00 89.44 91 LYS A C 1
ATOM 743 O O . LYS A 1 91 ? -5.567 -9.766 14.789 1.00 89.44 91 LYS A O 1
ATOM 748 N N . TYR A 1 92 ? -4.521 -9.406 12.831 1.00 91.75 92 TYR A N 1
ATOM 749 C CA . TYR A 1 92 ? -5.731 -9.106 12.067 1.00 91.75 92 TYR A CA 1
ATOM 750 C C . TYR A 1 92 ? -6.652 -10.325 11.940 1.00 91.75 92 TYR A C 1
ATOM 752 O O . TYR A 1 92 ? -7.850 -10.215 12.199 1.00 91.75 92 TYR A O 1
ATOM 760 N N . ASP A 1 93 ? -6.099 -11.493 11.619 1.00 93.50 93 ASP A N 1
ATOM 761 C CA . ASP A 1 93 ? -6.862 -12.735 11.484 1.00 93.50 93 ASP A CA 1
ATOM 762 C C . ASP A 1 93 ? -7.489 -13.141 12.828 1.00 93.50 93 ASP A C 1
ATOM 764 O O . ASP A 1 93 ? -8.688 -13.419 12.898 1.00 93.50 93 ASP A O 1
ATOM 768 N N . ALA A 1 94 ? -6.726 -13.055 13.925 1.00 90.94 94 ALA A N 1
ATOM 769 C CA . ALA A 1 94 ? -7.234 -13.296 15.278 1.00 90.94 94 ALA A CA 1
ATOM 770 C C . ALA A 1 94 ? -8.358 -12.317 15.663 1.00 90.94 94 ALA A C 1
ATOM 772 O O . ALA A 1 94 ? -9.377 -12.715 16.238 1.00 90.94 94 ALA A O 1
ATOM 773 N N . TYR A 1 95 ? -8.212 -11.037 15.309 1.00 90.12 95 TYR A N 1
ATOM 774 C CA . TYR A 1 95 ? -9.257 -10.038 15.516 1.00 90.12 95 TYR A CA 1
ATOM 775 C C . TYR A 1 95 ? -10.521 -10.378 14.716 1.00 90.12 95 TYR A C 1
ATOM 777 O O . TYR A 1 95 ? -11.624 -10.375 15.271 1.00 90.12 95 TYR A O 1
ATOM 785 N N . GLN A 1 96 ? -10.379 -10.751 13.445 1.00 91.81 96 GLN A N 1
ATOM 786 C CA . GLN A 1 96 ? -11.503 -11.128 12.592 1.00 91.81 96 GLN A CA 1
ATOM 787 C C . GLN A 1 96 ? -12.227 -12.378 13.117 1.00 91.81 96 GLN A C 1
ATOM 789 O O . GLN A 1 96 ? -13.460 -12.430 13.113 1.00 91.81 96 GLN A O 1
ATOM 794 N N . GLU A 1 97 ? -11.491 -13.377 13.604 1.00 89.31 97 GLU A N 1
ATOM 795 C CA . GLU A 1 97 ? -12.072 -14.551 14.257 1.00 89.31 97 GLU A CA 1
ATOM 796 C C . GLU A 1 97 ? -12.809 -14.194 15.546 1.00 89.31 97 GLU A C 1
ATOM 798 O O . GLU A 1 97 ? -13.909 -14.697 15.768 1.00 89.31 97 GLU A O 1
ATOM 803 N N . SER A 1 98 ? -12.256 -13.303 16.375 1.00 84.75 98 SER A N 1
ATOM 804 C CA . SER A 1 98 ? -12.919 -12.851 17.605 1.00 84.75 98 SER A CA 1
ATOM 805 C C . SER A 1 98 ? -14.237 -12.124 17.313 1.00 84.75 98 SER A C 1
ATOM 807 O O . SER A 1 98 ? -15.236 -12.362 17.993 1.00 84.75 98 SER A O 1
ATOM 809 N N . GLN A 1 99 ? -14.284 -11.318 16.246 1.00 80.88 99 GLN A N 1
ATOM 810 C CA . GLN A 1 99 ? -15.519 -10.687 15.785 1.00 80.88 99 GLN A CA 1
ATOM 811 C C . GLN A 1 99 ? -16.527 -11.714 15.266 1.00 80.88 99 GLN A C 1
ATOM 813 O O . GLN A 1 99 ? -17.708 -11.625 15.596 1.00 80.88 99 GLN A O 1
ATOM 818 N N . LYS A 1 100 ? -16.085 -12.706 14.479 1.00 81.50 100 LYS A N 1
ATOM 819 C CA . LYS A 1 100 ? -16.960 -13.793 14.013 1.00 81.50 100 LYS A CA 1
ATOM 820 C C . LYS A 1 100 ? -17.536 -14.562 15.203 1.00 81.50 100 LYS A C 1
ATOM 822 O O . LYS A 1 100 ? -18.747 -14.716 15.274 1.00 81.50 100 LYS A O 1
ATOM 827 N N . LYS A 1 101 ? -16.701 -14.971 16.165 1.00 74.50 101 LYS A N 1
ATOM 828 C CA . LYS A 1 101 ? -17.132 -15.693 17.374 1.00 74.50 101 LYS A CA 1
ATOM 829 C C . LYS A 1 101 ? -18.138 -14.884 18.193 1.00 74.50 101 LYS A C 1
ATOM 831 O O . LYS A 1 101 ? -19.192 -15.421 18.493 1.00 74.50 101 LYS A O 1
ATOM 836 N N . ARG A 1 102 ? -17.898 -13.587 18.437 1.00 63.50 102 ARG A N 1
ATOM 837 C CA . ARG A 1 102 ? -18.856 -12.705 19.138 1.00 63.50 102 ARG A CA 1
ATOM 838 C C . ARG A 1 102 ? -20.211 -12.580 18.437 1.00 63.50 102 ARG A C 1
ATOM 840 O O . ARG A 1 102 ? -21.221 -12.426 19.108 1.00 63.50 102 ARG A O 1
ATOM 847 N N . ARG A 1 103 ? -20.252 -12.652 17.101 1.00 59.22 103 ARG A N 1
ATOM 848 C CA . ARG A 1 103 ? -21.515 -12.640 16.339 1.00 59.22 103 ARG A CA 1
ATOM 849 C C . ARG A 1 103 ? -22.276 -13.968 16.407 1.00 59.22 103 ARG A C 1
ATOM 851 O O . ARG A 1 103 ? -23.477 -13.960 16.170 1.00 59.22 103 ARG A O 1
ATOM 858 N N . TYR A 1 104 ? -21.598 -15.074 16.717 1.00 54.28 104 TYR A N 1
ATOM 859 C CA . TYR A 1 104 ? -22.206 -16.405 16.847 1.00 54.28 104 TYR A CA 1
ATOM 860 C C . TYR A 1 104 ? -22.395 -16.862 18.303 1.00 54.28 104 TYR A C 1
ATOM 862 O O . TYR A 1 104 ? -23.112 -17.826 18.527 1.00 54.28 104 TYR A O 1
ATOM 870 N N . SER A 1 105 ? -21.799 -16.176 19.284 1.00 53.88 105 SER A N 1
ATOM 871 C CA . SER A 1 105 ? -21.938 -16.455 20.720 1.00 53.88 105 SER A CA 1
ATOM 872 C C . SER A 1 105 ? -22.939 -15.515 21.399 1.00 53.88 105 SER A C 1
ATOM 874 O O . SER A 1 105 ? -22.674 -15.000 22.486 1.00 53.88 105 SER A O 1
ATOM 876 N N . VAL A 1 106 ? -24.069 -15.241 20.745 1.00 51.22 106 VAL A N 1
ATOM 877 C CA . VAL A 1 106 ? -25.247 -14.738 21.458 1.00 51.22 106 VAL A CA 1
ATOM 878 C C . VAL A 1 106 ? -25.959 -15.974 21.997 1.00 51.22 106 VAL A C 1
ATOM 880 O O . VAL A 1 106 ? -26.869 -16.504 21.365 1.00 51.22 106 VAL A O 1
ATOM 883 N N . ASP A 1 107 ? -25.447 -16.494 23.112 1.00 45.31 107 ASP A N 1
ATOM 884 C CA . ASP A 1 107 ? -26.119 -17.540 23.878 1.00 45.31 107 ASP A CA 1
ATOM 885 C C . ASP A 1 107 ? -27.377 -16.920 24.495 1.00 45.31 107 ASP A C 1
ATOM 887 O O . ASP A 1 107 ? -27.294 -16.073 25.383 1.00 45.31 107 ASP A O 1
ATOM 891 N N . PHE A 1 108 ? -28.546 -17.303 23.984 1.00 51.75 108 PHE A N 1
ATOM 892 C CA . PHE A 1 108 ? -29.843 -16.909 24.543 1.00 51.75 108 PHE A CA 1
ATOM 893 C C . PHE A 1 108 ? -30.308 -17.842 25.679 1.00 51.75 108 PHE A C 1
ATOM 895 O O . PHE A 1 108 ? -31.367 -17.598 26.244 1.00 51.75 108 PHE A O 1
ATOM 902 N N . ASP A 1 109 ? -29.516 -18.864 26.030 1.00 47.72 109 ASP A N 1
ATOM 903 C CA . ASP A 1 109 ? -29.888 -19.941 26.965 1.00 47.72 109 ASP A CA 1
ATOM 904 C C . ASP A 1 109 ? -28.848 -20.188 28.080 1.00 47.72 109 ASP A C 1
ATOM 906 O O . ASP A 1 109 ? -28.822 -21.257 28.690 1.00 47.72 109 ASP A O 1
ATOM 910 N N . ALA A 1 110 ? -27.988 -19.213 28.396 1.00 50.16 110 ALA A N 1
ATOM 911 C CA . ALA A 1 110 ? -27.084 -19.339 29.540 1.00 50.16 110 ALA A CA 1
ATOM 912 C C . ALA A 1 110 ? -27.871 -19.282 30.867 1.00 50.16 110 ALA A C 1
ATOM 914 O O . ALA A 1 110 ? -28.045 -18.223 31.471 1.00 50.16 110 ALA A O 1
ATOM 915 N N . THR A 1 111 ? -28.354 -20.437 31.326 1.00 55.34 111 THR A N 1
ATOM 916 C CA . THR A 1 111 ? -28.764 -20.658 32.715 1.00 55.34 111 THR A CA 1
ATOM 917 C C . THR A 1 111 ? -27.541 -20.508 33.624 1.00 55.34 111 THR A C 1
ATOM 919 O O . THR A 1 111 ? -26.494 -21.087 33.314 1.00 55.34 111 THR A O 1
ATOM 922 N N . PRO A 1 112 ? -27.631 -19.760 34.736 1.00 54.03 112 PRO A N 1
ATOM 923 C CA . PRO A 1 112 ? -26.494 -19.529 35.606 1.00 54.03 112 PRO A CA 1
ATOM 924 C C . PRO A 1 112 ? -26.328 -20.739 36.522 1.00 54.03 112 PRO A C 1
ATOM 926 O O . PRO A 1 112 ? -26.924 -20.775 37.587 1.00 54.03 112 PRO A O 1
ATOM 929 N N . ASP A 1 113 ? -25.531 -21.727 36.118 1.00 43.75 113 ASP A N 1
ATOM 930 C CA . ASP A 1 113 ? -25.114 -22.790 37.035 1.00 43.75 113 ASP A CA 1
ATOM 931 C C . ASP A 1 113 ? -23.628 -23.172 36.851 1.00 43.75 113 ASP A C 1
ATOM 933 O O . ASP A 1 113 ? -23.290 -24.122 36.151 1.00 43.75 113 ASP A O 1
ATOM 937 N N . VAL A 1 114 ? -22.784 -22.410 37.574 1.00 48.22 114 VAL A N 1
ATOM 938 C CA . VAL A 1 114 ? -21.614 -22.848 38.387 1.00 48.22 114 VAL A CA 1
ATOM 939 C C . VAL A 1 114 ? -20.335 -23.344 37.652 1.00 48.22 114 VAL A C 1
ATOM 941 O O . VAL A 1 114 ? -20.435 -23.988 36.613 1.00 48.22 114 VAL A O 1
ATOM 944 N N . PRO A 1 115 ? -19.097 -23.224 38.207 1.00 48.12 115 PRO A N 1
ATOM 945 C CA . PRO A 1 115 ? -18.498 -22.267 39.155 1.00 48.12 115 PRO A CA 1
ATOM 946 C C . PRO A 1 115 ? -17.278 -21.537 38.540 1.00 48.12 115 PRO A C 1
ATOM 948 O O . PRO A 1 115 ? -16.383 -22.170 37.977 1.00 48.12 115 PRO A O 1
ATOM 951 N N . ILE A 1 116 ? -17.156 -20.225 38.739 1.00 42.72 116 ILE A N 1
ATOM 952 C CA . ILE A 1 116 ? -15.858 -19.542 38.614 1.00 42.72 116 ILE A CA 1
ATOM 953 C C . ILE A 1 116 ? -15.361 -19.324 40.038 1.00 42.72 116 ILE A C 1
ATOM 955 O O . ILE A 1 116 ? -15.982 -18.592 40.802 1.00 42.72 116 ILE A O 1
ATOM 959 N N . GLY A 1 117 ? -14.300 -20.044 40.397 1.00 37.38 117 GLY A N 1
ATOM 960 C CA . GLY A 1 117 ? -13.572 -19.819 41.635 1.00 37.38 117 GLY A CA 1
ATOM 961 C C . GLY A 1 117 ? -12.787 -18.512 41.568 1.00 37.38 117 GLY A C 1
ATOM 962 O O . GLY A 1 117 ? -12.112 -18.274 40.566 1.00 37.38 117 GLY A O 1
ATOM 963 N N . ASP A 1 118 ? -12.926 -17.756 42.659 1.00 37.75 118 ASP A N 1
ATOM 964 C CA . ASP A 1 118 ? -11.941 -16.919 43.356 1.00 37.75 118 ASP A CA 1
ATOM 965 C C . ASP A 1 118 ? -11.242 -15.823 42.521 1.00 37.75 118 ASP A C 1
ATOM 967 O O . ASP A 1 118 ? -10.536 -16.102 41.559 1.00 37.75 118 ASP A O 1
ATOM 971 N N . GLU A 1 119 ? -11.330 -14.526 42.820 1.00 43.31 119 GLU A N 1
ATOM 972 C CA . GLU A 1 119 ? -11.691 -13.797 44.040 1.00 43.31 119 GLU A CA 1
ATOM 973 C C . GLU A 1 119 ? -11.996 -12.329 43.659 1.00 43.31 119 GLU A C 1
ATOM 975 O O . GLU A 1 119 ? -11.514 -11.832 42.639 1.00 43.31 119 GLU A O 1
ATOM 980 N N . ASP A 1 120 ? -12.749 -11.661 44.538 1.00 40.12 120 ASP A N 1
ATOM 981 C CA . ASP A 1 120 ? -13.081 -10.228 44.591 1.00 40.12 120 ASP A CA 1
ATOM 982 C C . ASP A 1 120 ? -14.184 -9.699 43.660 1.00 40.12 120 ASP A C 1
ATOM 984 O O . ASP A 1 120 ? -13.958 -8.849 42.801 1.00 40.12 120 ASP A O 1
ATOM 988 N N . ASP A 1 121 ? -15.429 -10.085 43.962 1.00 36.94 121 ASP A N 1
ATOM 989 C CA . ASP A 1 121 ? -16.543 -9.141 43.863 1.00 36.94 121 ASP A CA 1
ATOM 990 C C . ASP A 1 121 ? -17.426 -9.217 45.116 1.00 36.94 121 ASP A C 1
ATOM 992 O O . ASP A 1 121 ? -17.805 -10.282 45.603 1.00 36.94 121 ASP A O 1
ATOM 996 N N . VAL A 1 122 ? -17.681 -8.041 45.680 1.00 41.50 122 VAL A N 1
ATOM 997 C CA . VAL A 1 122 ? -18.398 -7.827 46.934 1.00 41.50 122 VAL A CA 1
ATOM 998 C C . VAL A 1 122 ? -19.892 -8.041 46.702 1.00 41.50 122 VAL A C 1
ATOM 1000 O O . VAL A 1 122 ? -20.550 -7.248 46.031 1.00 41.50 122 VAL A O 1
ATOM 1003 N N . ASP A 1 123 ? -20.427 -9.091 47.322 1.00 39.09 123 ASP A N 1
ATOM 1004 C CA . ASP A 1 123 ? -21.856 -9.339 47.506 1.00 39.09 123 ASP A CA 1
ATOM 1005 C C . ASP A 1 123 ? -22.561 -8.128 48.133 1.00 39.09 123 ASP A C 1
ATOM 1007 O O . ASP A 1 123 ? -22.355 -7.835 49.313 1.00 39.09 123 ASP A O 1
ATOM 1011 N N . ILE A 1 124 ? -23.478 -7.485 47.396 1.00 39.50 124 ILE A N 1
ATOM 1012 C CA . ILE A 1 124 ? -24.611 -6.769 48.001 1.00 39.50 124 ILE A CA 1
ATOM 1013 C C . ILE A 1 124 ? -25.920 -7.089 47.250 1.00 39.50 124 ILE A C 1
ATOM 1015 O O . ILE A 1 124 ? -26.335 -6.390 46.333 1.00 39.50 124 ILE A O 1
ATOM 1019 N N . ILE A 1 125 ? -26.569 -8.155 47.732 1.00 40.06 125 ILE A N 1
ATOM 1020 C CA . ILE A 1 125 ? -27.998 -8.263 48.086 1.00 40.06 125 ILE A CA 1
ATOM 1021 C C . ILE A 1 125 ? -29.022 -7.978 46.968 1.00 40.06 125 ILE A C 1
ATOM 1023 O O . ILE A 1 125 ? -29.513 -6.862 46.806 1.00 40.06 125 ILE A O 1
ATOM 1027 N N . SER A 1 126 ? -29.504 -9.053 46.333 1.00 38.62 126 SER A N 1
ATOM 1028 C CA . SER A 1 126 ? -30.864 -9.128 45.787 1.00 38.62 126 SER A CA 1
ATOM 1029 C C . SER A 1 126 ? -31.802 -9.780 46.813 1.00 38.62 126 SER A C 1
ATOM 1031 O O . SER A 1 126 ? -31.950 -10.998 46.845 1.00 38.62 126 SER A O 1
ATOM 1033 N N . ASN A 1 127 ? -32.443 -8.972 47.655 1.00 38.22 127 ASN A N 1
ATOM 1034 C CA . ASN A 1 127 ? -33.620 -9.380 48.424 1.00 38.22 127 ASN A CA 1
ATOM 1035 C C . ASN A 1 127 ? -34.695 -8.311 48.211 1.00 38.22 127 ASN A C 1
ATOM 1037 O O . ASN A 1 127 ? -34.824 -7.369 48.986 1.00 38.22 127 ASN A O 1
ATOM 1041 N N . VAL A 1 128 ? -35.424 -8.438 47.102 1.00 43.25 128 VAL A N 1
ATOM 1042 C CA . VAL A 1 128 ? -36.651 -7.680 46.839 1.00 43.25 128 VAL A CA 1
ATOM 1043 C C . VAL A 1 128 ? -37.813 -8.584 47.234 1.00 43.25 128 VAL A C 1
ATOM 1045 O O . VAL A 1 128 ? -38.402 -9.269 46.402 1.00 43.25 128 VAL A O 1
ATOM 1048 N N . GLU A 1 129 ? -38.117 -8.608 48.529 1.00 39.00 129 GLU A N 1
ATOM 1049 C CA . GLU A 1 129 ? -39.461 -8.922 49.004 1.00 39.00 129 GLU A CA 1
ATOM 1050 C C . GLU A 1 129 ? -40.103 -7.616 49.462 1.00 39.00 129 GLU A C 1
ATOM 1052 O O . GLU A 1 129 ? -39.566 -6.887 50.291 1.00 39.00 129 GLU A O 1
ATOM 1057 N N . ALA A 1 130 ? -41.242 -7.320 48.845 1.00 48.09 130 ALA A N 1
ATOM 1058 C CA . ALA A 1 130 ? -42.015 -6.103 48.991 1.00 48.09 130 ALA A CA 1
ATOM 1059 C C . ALA A 1 130 ? -42.392 -5.823 50.456 1.00 48.09 130 ALA A C 1
ATOM 1061 O O . ALA A 1 130 ? -43.383 -6.346 50.969 1.00 48.09 130 ALA A O 1
ATOM 1062 N N . ILE A 1 131 ? -41.638 -4.943 51.115 1.00 46.03 131 ILE A N 1
ATOM 1063 C CA . ILE A 1 131 ? -41.984 -4.380 52.420 1.00 46.03 131 ILE A CA 1
ATOM 1064 C C . ILE A 1 131 ? -41.967 -2.864 52.280 1.00 46.03 131 ILE A C 1
ATOM 1066 O O . ILE A 1 131 ? -40.978 -2.228 52.598 1.00 46.03 131 ILE A O 1
ATOM 1070 N N . ASN A 1 132 ? -43.083 -2.294 51.811 1.00 47.69 132 ASN A N 1
ATOM 1071 C CA . ASN A 1 132 ? -43.464 -0.886 52.009 1.00 47.69 132 ASN A CA 1
ATOM 1072 C C . ASN A 1 132 ? -42.266 0.103 52.061 1.00 47.69 132 ASN A C 1
ATOM 1074 O O . ASN A 1 132 ? -42.054 0.819 53.040 1.00 47.69 132 ASN A O 1
ATOM 1078 N N . ASP A 1 133 ? -41.454 0.101 50.998 1.00 50.81 133 ASP A N 1
ATOM 1079 C CA . ASP A 1 133 ? -40.075 0.616 51.013 1.00 50.81 133 ASP A CA 1
ATOM 1080 C C . ASP A 1 133 ? -39.954 2.139 51.151 1.00 50.81 133 ASP A C 1
ATOM 1082 O O . ASP A 1 133 ? -38.872 2.657 51.423 1.00 50.81 133 ASP A O 1
ATOM 1086 N N . ASN A 1 134 ? -41.050 2.885 51.002 1.00 53.88 134 ASN A N 1
ATOM 1087 C CA . ASN A 1 134 ? -40.995 4.346 51.045 1.00 53.88 134 ASN A CA 1
ATOM 1088 C C . ASN A 1 134 ? -40.712 4.904 52.447 1.00 53.88 134 ASN A C 1
ATOM 1090 O O . ASN A 1 134 ? -40.029 5.923 52.551 1.00 53.88 134 ASN A O 1
ATOM 1094 N N . ASP A 1 135 ? -41.169 4.236 53.513 1.00 52.28 135 ASP A N 1
ATOM 1095 C CA . ASP A 1 135 ? -40.896 4.681 54.888 1.00 52.28 135 ASP A CA 1
ATOM 1096 C C . ASP A 1 135 ? -39.537 4.164 55.389 1.00 52.28 135 ASP A C 1
ATOM 1098 O O . ASP A 1 135 ? -38.794 4.902 56.036 1.00 52.28 135 ASP A O 1
ATOM 1102 N N . SER A 1 136 ? -39.147 2.941 55.004 1.00 59.41 136 SER A N 1
ATOM 1103 C CA . SER A 1 136 ? -37.863 2.341 55.398 1.00 59.41 136 SER A CA 1
ATOM 1104 C C . SER A 1 136 ? -36.660 3.007 54.716 1.00 59.41 136 SER A C 1
ATOM 1106 O O . SER A 1 136 ? -35.669 3.309 55.386 1.00 59.41 136 SER A O 1
ATOM 1108 N N . LEU A 1 137 ? -36.744 3.324 53.415 1.00 59.91 137 LEU A N 1
ATOM 1109 C CA . LEU A 1 137 ? -35.671 4.032 52.705 1.00 59.91 137 LEU A CA 1
ATOM 1110 C C . LEU A 1 137 ? -35.539 5.488 53.156 1.00 59.91 137 LEU A C 1
ATOM 1112 O O . LEU A 1 137 ? -34.414 5.981 53.258 1.00 59.91 137 LEU A O 1
ATOM 1116 N N . LYS A 1 138 ? -36.648 6.172 53.478 1.00 59.81 138 LYS A N 1
ATOM 1117 C CA . LYS A 1 138 ? -36.596 7.520 54.070 1.00 59.81 138 LYS A CA 1
ATOM 1118 C C . LYS A 1 138 ? -35.888 7.504 55.420 1.00 59.81 138 LYS A C 1
ATOM 1120 O O . LYS A 1 138 ? -35.010 8.334 55.648 1.00 59.81 138 LYS A O 1
ATOM 1125 N N . GLU A 1 139 ? -36.200 6.535 56.276 1.00 62.03 139 GLU A N 1
ATOM 1126 C CA . GLU A 1 139 ? -35.590 6.412 57.602 1.00 62.03 139 GLU A CA 1
ATOM 1127 C C . GLU A 1 139 ? -34.101 6.009 57.526 1.00 62.03 139 GLU A C 1
ATOM 1129 O O . GLU A 1 139 ? -33.266 6.557 58.257 1.00 62.03 139 GLU A O 1
ATOM 1134 N N . LEU A 1 140 ? -33.726 5.126 56.588 1.00 58.34 140 LEU A N 1
ATOM 1135 C CA . LEU A 1 140 ? -32.324 4.775 56.319 1.00 58.34 140 LEU A CA 1
ATOM 1136 C C . LEU A 1 140 ? -31.529 5.971 55.774 1.00 58.34 140 LEU A C 1
ATOM 1138 O O . LEU A 1 140 ? -30.412 6.225 56.228 1.00 58.34 140 LEU A O 1
ATOM 1142 N N . ARG A 1 141 ? -32.102 6.735 54.837 1.00 61.62 141 ARG A N 1
ATOM 1143 C CA . ARG A 1 141 ? -31.474 7.914 54.210 1.00 61.62 141 ARG A CA 1
ATOM 1144 C C . ARG A 1 141 ? -31.327 9.067 55.205 1.00 61.62 141 ARG A C 1
ATOM 1146 O O . ARG A 1 141 ? -30.283 9.719 55.233 1.00 61.62 141 ARG A O 1
ATOM 1153 N N . GLN A 1 142 ? -32.301 9.247 56.098 1.00 59.66 142 GLN A N 1
ATOM 1154 C CA . GLN A 1 142 ? -32.243 10.210 57.201 1.00 59.66 142 GLN A CA 1
ATOM 1155 C C . GLN A 1 142 ? -31.202 9.815 58.263 1.00 59.66 142 GLN A C 1
ATOM 1157 O O . GLN A 1 142 ? -30.532 10.686 58.815 1.00 59.66 142 GLN A O 1
ATOM 1162 N N . ARG A 1 143 ? -30.972 8.515 58.499 1.00 62.56 143 ARG A N 1
ATOM 1163 C CA . ARG A 1 143 ? -29.864 8.027 59.346 1.00 62.56 143 ARG A CA 1
ATOM 1164 C C . ARG A 1 143 ? -28.489 8.134 58.689 1.00 62.56 143 ARG A C 1
ATOM 1166 O O . ARG A 1 143 ? -27.523 8.434 59.388 1.00 62.56 143 ARG A O 1
ATOM 1173 N N . LEU A 1 144 ? -28.393 7.914 57.380 1.00 59.88 144 LEU A N 1
ATOM 1174 C CA . LEU A 1 144 ? -27.145 8.032 56.617 1.00 59.88 144 LEU A CA 1
ATOM 1175 C C . LEU A 1 144 ? -26.694 9.492 56.456 1.00 59.88 144 LEU A C 1
ATOM 1177 O O . LEU A 1 144 ? -25.495 9.756 56.500 1.00 59.88 144 LEU A O 1
ATOM 1181 N N . MET A 1 145 ? -27.627 10.446 56.353 1.00 54.31 145 MET A N 1
ATOM 1182 C CA . MET A 1 145 ? -27.305 11.882 56.318 1.00 54.31 145 MET A CA 1
ATOM 1183 C C . MET A 1 145 ? -27.306 12.565 57.703 1.00 54.31 145 MET A C 1
ATOM 1185 O O . MET A 1 145 ? -26.701 13.621 57.870 1.00 54.31 145 MET A O 1
ATOM 1189 N N . GLY A 1 146 ? -27.931 11.966 58.723 1.00 58.53 146 GLY A N 1
ATOM 1190 C CA . GLY A 1 146 ? -28.189 12.572 60.039 1.00 58.53 146 GLY A CA 1
ATOM 1191 C C . GLY A 1 146 ? -27.115 12.393 61.123 1.00 58.53 146 GLY A C 1
ATOM 1192 O O . GLY A 1 146 ? -27.450 12.410 62.308 1.00 58.53 146 GLY A O 1
ATOM 1193 N N . LYS A 1 147 ? -25.829 12.225 60.777 1.00 48.94 147 LYS A N 1
ATOM 1194 C CA . LYS A 1 147 ? -24.726 12.129 61.763 1.00 48.94 147 LYS A CA 1
ATOM 1195 C C . LYS A 1 147 ? -23.733 13.294 61.680 1.00 48.94 147 LYS A C 1
ATOM 1197 O O . LYS A 1 147 ? -22.521 13.105 61.669 1.00 48.94 147 LYS A O 1
ATOM 1202 N N . ARG A 1 148 ? -24.257 14.519 61.696 1.00 47.97 148 ARG A N 1
ATOM 1203 C CA . ARG A 1 148 ? -23.550 15.705 62.205 1.00 47.97 148 ARG A CA 1
ATOM 1204 C C . ARG A 1 148 ? -24.477 16.434 63.170 1.00 47.97 148 ARG A C 1
ATOM 1206 O O . ARG A 1 148 ? -25.170 17.371 62.801 1.00 47.97 148 ARG A O 1
ATOM 1213 N N . ARG A 1 149 ? -24.518 15.964 64.416 1.00 52.62 149 ARG A N 1
ATOM 1214 C CA . ARG A 1 149 ? -24.966 16.814 65.518 1.00 52.62 149 ARG A CA 1
ATOM 1215 C C . ARG A 1 149 ? -23.858 17.828 65.757 1.00 52.62 149 ARG A C 1
ATOM 1217 O O . ARG A 1 149 ? -22.753 17.422 66.089 1.00 52.62 149 ARG A O 1
ATOM 1224 N N . ASP A 1 150 ? -24.152 19.098 65.524 1.00 43.72 150 ASP A N 1
ATOM 1225 C CA 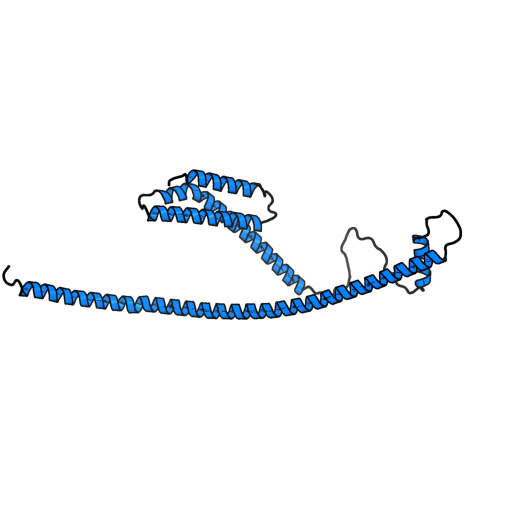. ASP A 1 150 ? -24.186 20.039 66.636 1.00 43.72 150 ASP A CA 1
ATOM 1226 C C . ASP A 1 150 ? -24.937 21.317 66.253 1.00 43.72 150 ASP A C 1
ATOM 1228 O O . ASP A 1 150 ? -24.621 21.975 65.267 1.00 43.72 150 ASP A O 1
ATOM 1232 N N . SER A 1 151 ? -25.857 21.678 67.149 1.00 38.91 151 SER A N 1
ATOM 1233 C CA . SER A 1 151 ? -26.472 22.995 67.345 1.00 38.91 151 SER A CA 1
ATOM 1234 C C . SER A 1 151 ? -27.800 23.297 66.641 1.00 38.91 151 SER A C 1
ATOM 1236 O O . SER A 1 151 ? -27.859 23.584 65.455 1.00 38.91 151 SER A O 1
ATOM 1238 N N . ALA A 1 152 ? -28.809 23.384 67.512 1.00 41.69 152 ALA A N 1
ATOM 1239 C CA . ALA A 1 152 ? -29.925 24.325 67.508 1.00 41.69 152 ALA A CA 1
ATOM 1240 C C . ALA A 1 152 ? -31.108 24.080 66.557 1.00 41.69 152 ALA A C 1
ATOM 1242 O O . ALA A 1 152 ? -31.006 24.095 65.337 1.00 41.69 152 ALA A O 1
ATOM 1243 N N . ASP A 1 153 ? -32.254 23.910 67.220 1.00 50.09 153 ASP A N 1
ATOM 1244 C CA . ASP A 1 153 ? -33.617 24.182 66.780 1.00 50.09 153 ASP A CA 1
ATOM 1245 C C . ASP A 1 153 ? -33.744 25.205 65.644 1.00 50.09 153 ASP A C 1
ATOM 1247 O O . ASP A 1 153 ? -33.117 26.265 65.677 1.00 50.09 153 ASP A O 1
ATOM 1251 N N . THR A 1 154 ? -34.723 24.936 64.769 1.00 49.56 154 THR A N 1
ATOM 1252 C CA . THR A 1 154 ? -35.294 25.787 63.701 1.00 49.56 154 THR A CA 1
ATOM 1253 C C . THR A 1 154 ? -34.809 25.485 62.278 1.00 49.56 154 THR A C 1
ATOM 1255 O O . THR A 1 154 ? -34.279 26.387 61.660 1.00 49.56 154 THR A O 1
ATOM 1258 N N . GLU A 1 155 ? -35.010 24.286 61.697 1.00 49.50 155 GLU A N 1
ATOM 1259 C CA . GLU A 1 155 ? -34.813 24.135 60.228 1.00 49.50 155 GLU A CA 1
ATOM 1260 C C . GLU A 1 155 ? -35.456 22.896 59.547 1.00 49.50 155 GLU A C 1
ATOM 1262 O O . GLU A 1 155 ? -34.962 22.392 58.541 1.00 49.50 155 GLU A O 1
ATOM 1267 N N . GLY A 1 156 ? -36.604 22.408 60.035 1.00 52.47 156 GLY A N 1
ATOM 1268 C CA . GLY A 1 156 ? -37.330 21.299 59.381 1.00 52.47 156 GLY A CA 1
ATOM 1269 C C . GLY A 1 156 ? -37.791 21.594 57.939 1.00 52.47 156 GLY A C 1
ATOM 1270 O O . GLY A 1 156 ? -37.807 20.695 57.106 1.00 52.47 156 GLY A O 1
ATOM 1271 N N . GLU A 1 157 ? -38.089 22.856 57.606 1.00 55.19 157 GLU A N 1
ATOM 1272 C CA . GLU A 1 157 ? -38.522 23.265 56.254 1.00 55.19 157 GLU A CA 1
ATOM 1273 C C . GLU A 1 157 ? -37.375 23.397 55.233 1.00 55.19 157 GLU A C 1
ATOM 1275 O O . GLU A 1 157 ? -37.618 23.367 54.025 1.00 55.19 157 GLU A O 1
ATOM 1280 N N . SER A 1 158 ? -36.127 23.556 55.689 1.00 59.88 158 SER A N 1
ATOM 1281 C CA . SER A 1 158 ? -34.952 23.679 54.808 1.00 59.88 158 SER A CA 1
ATOM 1282 C C . SER A 1 158 ? -34.535 22.314 54.254 1.00 59.88 158 SER A C 1
ATOM 1284 O O . SER A 1 158 ? -34.220 22.184 53.071 1.00 59.88 158 SER A O 1
ATOM 1286 N N . PHE A 1 159 ? -34.642 21.271 55.083 1.00 59.81 159 PHE A N 1
ATOM 1287 C CA . PHE A 1 159 ? -34.275 19.904 54.718 1.00 59.81 159 PHE A CA 1
ATOM 1288 C C . PHE A 1 159 ? -35.221 19.284 53.678 1.00 59.81 159 PHE A C 1
ATOM 1290 O O . PHE A 1 159 ? -34.752 18.743 52.679 1.00 59.81 159 PHE A O 1
ATOM 1297 N N . ASP A 1 160 ? -36.541 19.424 53.849 1.00 63.56 160 ASP A N 1
ATOM 1298 C CA . ASP A 1 160 ? -37.518 18.919 52.869 1.00 63.56 160 ASP A CA 1
ATOM 1299 C C . ASP A 1 160 ? -37.406 19.645 51.518 1.00 63.56 160 ASP A C 1
ATOM 1301 O O . ASP A 1 160 ? -37.492 19.011 50.465 1.00 63.56 160 ASP A O 1
ATOM 1305 N N . LYS A 1 161 ? -37.122 20.956 51.522 1.00 66.88 161 LYS A N 1
ATOM 1306 C CA . LYS A 1 161 ? -36.827 21.706 50.288 1.00 66.88 161 LYS A CA 1
ATOM 1307 C C . LYS A 1 161 ? -35.548 21.225 49.612 1.00 66.88 161 LYS A C 1
ATOM 1309 O O . LYS A 1 161 ? -35.515 21.101 48.392 1.00 66.88 161 LYS A O 1
ATOM 1314 N N . GLN A 1 162 ? -34.500 20.947 50.382 1.00 63.44 162 GLN A N 1
ATOM 1315 C CA . GLN A 1 162 ? -33.238 20.452 49.837 1.00 63.44 162 GLN A CA 1
ATOM 1316 C C . GLN A 1 162 ? -33.377 19.030 49.271 1.00 63.44 162 GLN A C 1
ATOM 1318 O O . GLN A 1 162 ? -32.750 18.712 48.262 1.00 63.44 162 GLN A O 1
ATOM 1323 N N . MET A 1 163 ? -34.242 18.206 49.866 1.00 62.91 163 MET A N 1
ATOM 1324 C CA . MET A 1 163 ? -34.581 16.878 49.357 1.00 62.91 163 MET A CA 1
ATOM 1325 C C . MET A 1 163 ? -35.370 16.957 48.046 1.00 62.91 163 MET A C 1
ATOM 1327 O O . MET A 1 163 ? -35.031 16.266 47.090 1.00 62.91 163 MET A O 1
ATOM 1331 N N . GLN A 1 164 ? -36.352 17.858 47.962 1.00 71.50 164 GLN A N 1
ATOM 1332 C CA . GLN A 1 164 ? -37.145 18.061 46.748 1.00 71.50 164 GLN A CA 1
ATOM 1333 C C . GLN A 1 164 ? -36.281 18.532 45.567 1.00 71.50 164 GLN A C 1
ATOM 1335 O O . GLN A 1 164 ? -36.408 18.007 44.466 1.00 71.50 164 GLN A O 1
ATOM 1340 N N . ILE A 1 165 ? -35.323 19.434 45.817 1.00 74.56 165 ILE A N 1
ATOM 1341 C CA . ILE A 1 165 ? -34.346 19.873 44.805 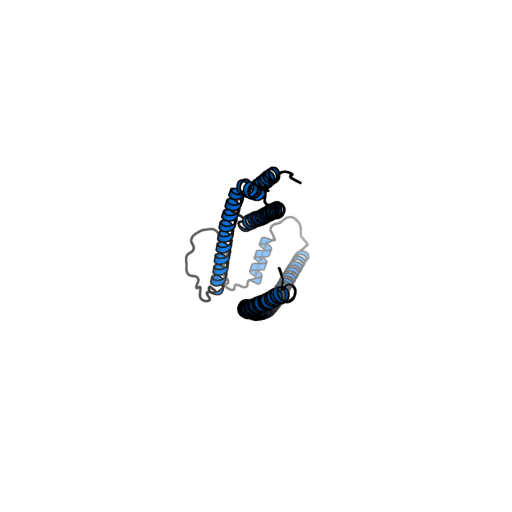1.00 74.56 165 ILE A CA 1
ATOM 1342 C C . ILE A 1 165 ? -33.476 18.702 44.320 1.00 74.56 165 ILE A C 1
ATOM 1344 O O . ILE A 1 165 ? -33.126 18.637 43.144 1.00 74.56 165 ILE A O 1
ATOM 1348 N N . GLN A 1 166 ? -33.110 17.773 45.208 1.00 72.50 166 GLN A N 1
ATOM 1349 C CA . GLN A 1 166 ? -32.271 16.631 44.846 1.00 72.50 166 GLN A CA 1
ATOM 1350 C C . GLN A 1 166 ? -33.038 15.583 44.022 1.00 72.50 166 GLN A C 1
ATOM 1352 O O . GLN A 1 166 ? -32.466 15.015 43.092 1.00 72.50 166 GLN A O 1
ATOM 1357 N N . ASP A 1 167 ? -34.314 15.356 44.332 1.00 74.62 167 ASP A N 1
ATOM 1358 C CA . ASP A 1 167 ? -35.181 14.450 43.572 1.00 74.62 167 ASP A CA 1
ATOM 1359 C C . ASP A 1 167 ? -35.532 15.028 42.192 1.00 74.62 167 ASP A C 1
ATOM 1361 O O . ASP A 1 167 ? -35.511 14.298 41.198 1.00 74.62 167 ASP A O 1
ATOM 1365 N N . ASP A 1 168 ? -35.770 16.341 42.101 1.00 76.50 168 ASP A N 1
ATOM 1366 C CA . ASP A 1 168 ? -35.986 17.026 40.822 1.00 76.50 168 ASP A CA 1
ATOM 1367 C C . ASP A 1 168 ? -34.736 16.938 39.929 1.00 76.50 168 ASP A C 1
ATOM 1369 O O . ASP A 1 168 ? -34.848 16.595 38.752 1.00 76.50 168 ASP A O 1
ATOM 1373 N N . LEU A 1 169 ? -33.538 17.122 40.500 1.00 75.19 169 LEU A N 1
ATOM 1374 C CA . LEU A 1 169 ? -32.269 16.964 39.779 1.00 75.19 169 LEU A CA 1
ATOM 1375 C C . LEU A 1 169 ? -32.037 15.515 39.317 1.00 75.19 169 LEU A C 1
ATOM 1377 O O . LEU A 1 169 ? -31.552 15.276 38.214 1.00 75.19 169 LEU A O 1
ATOM 1381 N N . GLN A 1 170 ? -32.373 14.524 40.149 1.00 76.69 170 GLN A N 1
ATOM 1382 C CA . GLN A 1 170 ? -32.265 13.114 39.762 1.00 76.69 170 GLN A CA 1
ATOM 1383 C C . GLN A 1 170 ? -33.239 12.761 38.638 1.00 76.69 170 GLN A C 1
ATOM 1385 O O . GLN A 1 170 ? -32.890 11.992 37.744 1.00 76.69 170 GLN A O 1
ATOM 1390 N N . LYS A 1 171 ? -34.442 13.336 38.654 1.00 79.38 171 LYS A N 1
ATOM 1391 C CA . LYS A 1 171 ? -35.436 13.132 37.604 1.00 79.38 171 LYS A CA 1
ATOM 1392 C C . LYS A 1 171 ? -35.011 13.777 36.284 1.00 79.38 171 LYS A C 1
ATOM 1394 O O . LYS A 1 171 ? -35.120 13.122 35.251 1.00 79.38 171 LYS A O 1
ATOM 1399 N N . GLU A 1 172 ? -34.472 14.993 36.334 1.00 77.31 172 GLU A N 1
ATOM 1400 C CA . GLU A 1 172 ? -33.886 15.684 35.178 1.00 77.31 172 GLU A CA 1
ATOM 1401 C C . GLU A 1 172 ? -32.717 14.881 34.592 1.00 77.31 172 GLU A C 1
ATOM 1403 O O . GLU A 1 172 ? -32.678 14.628 33.392 1.00 77.31 172 GLU A O 1
ATOM 1408 N N . LEU A 1 173 ? -31.830 14.349 35.441 1.00 77.25 173 LEU A N 1
ATOM 1409 C CA . LEU A 1 173 ? -30.710 13.522 34.990 1.00 77.25 173 LEU A CA 1
ATOM 1410 C C . LEU A 1 173 ? -31.175 12.230 34.304 1.00 77.25 173 LEU A C 1
ATOM 1412 O O . LEU A 1 173 ? -30.615 11.831 33.285 1.00 77.25 173 LEU A O 1
ATOM 1416 N N . VAL A 1 174 ? -32.188 11.557 34.851 1.00 80.50 174 VAL A N 1
ATOM 1417 C CA . VAL A 1 174 ? -32.751 10.345 34.235 1.00 80.50 174 VAL A CA 1
ATOM 1418 C C . VAL A 1 174 ? -33.398 10.672 32.889 1.00 80.50 174 VAL A C 1
ATOM 1420 O O . VAL A 1 174 ? -33.254 9.902 31.936 1.00 80.50 174 VAL A O 1
ATOM 1423 N N . GLU A 1 175 ? -34.072 11.816 32.786 1.00 83.94 175 GLU A N 1
ATOM 1424 C CA . GLU A 1 175 ? -34.662 12.286 31.536 1.00 83.94 175 GLU A CA 1
ATOM 1425 C C . GLU A 1 175 ? -33.581 12.594 30.490 1.00 83.94 175 GLU A C 1
ATOM 1427 O O . GLU A 1 175 ? -33.653 12.064 29.378 1.00 83.94 175 GLU A O 1
ATOM 1432 N N . ASP A 1 176 ? -32.522 13.308 30.869 1.00 80.44 176 ASP A N 1
ATOM 1433 C CA . ASP A 1 176 ? -31.366 13.600 30.017 1.00 80.44 176 ASP A CA 1
ATOM 1434 C C . ASP A 1 176 ? -30.639 12.329 29.569 1.00 80.44 176 ASP A C 1
ATOM 1436 O O . ASP A 1 176 ? -30.295 12.178 28.394 1.00 80.44 176 ASP A O 1
ATOM 1440 N N . MET A 1 177 ? -30.448 11.360 30.469 1.00 75.19 177 MET A N 1
ATOM 1441 C CA . MET A 1 177 ? -29.869 10.064 30.113 1.00 75.19 177 MET A CA 1
ATOM 1442 C C . MET A 1 177 ? -30.767 9.303 29.134 1.00 75.19 177 MET A C 1
ATOM 1444 O O . MET A 1 177 ? -30.261 8.689 28.192 1.00 75.19 177 MET A O 1
ATOM 1448 N N . SER A 1 178 ? -32.090 9.370 29.298 1.00 79.25 178 SER A N 1
ATOM 1449 C CA . SER A 1 178 ? -33.031 8.744 28.363 1.00 79.25 178 SER A CA 1
ATOM 1450 C C . SER A 1 178 ? -32.990 9.405 26.979 1.00 79.25 178 SER A C 1
ATOM 1452 O O . SER A 1 178 ? -32.980 8.707 25.961 1.00 79.25 178 SER A O 1
ATOM 1454 N N . GLN A 1 179 ? -32.874 10.736 26.927 1.00 79.56 179 GLN A N 1
ATOM 1455 C CA . GLN A 1 179 ? -32.737 11.491 25.684 1.00 79.56 179 GLN A CA 1
ATOM 1456 C C . GLN A 1 179 ? -31.396 11.203 25.004 1.00 79.56 179 GLN A C 1
ATOM 1458 O O . GLN A 1 179 ? -31.357 11.008 23.789 1.00 79.56 179 GLN A O 1
ATOM 1463 N N . LEU A 1 180 ? -30.311 11.086 25.772 1.00 76.94 180 LEU A N 1
ATOM 1464 C CA . LEU A 1 180 ? -28.989 10.736 25.256 1.00 76.94 180 LEU A CA 1
ATOM 1465 C C . LEU A 1 180 ? -28.976 9.321 24.674 1.00 76.94 180 LEU A C 1
ATOM 1467 O O . LEU A 1 180 ? -28.474 9.120 23.569 1.00 76.94 180 LEU A O 1
ATOM 1471 N N . VAL A 1 181 ? -29.576 8.345 25.359 1.00 79.25 181 VAL A N 1
ATOM 1472 C CA . VAL A 1 181 ? -29.700 6.968 24.851 1.00 79.25 181 VAL A CA 1
ATOM 1473 C C . VAL A 1 181 ? -30.594 6.915 23.610 1.00 79.25 181 VAL A C 1
ATOM 1475 O O . VAL A 1 181 ? -30.266 6.216 22.650 1.00 79.25 181 VAL A O 1
ATOM 1478 N N . SER A 1 182 ? -31.682 7.689 23.575 1.00 79.25 182 SER A N 1
ATOM 1479 C CA . SER A 1 182 ? -32.526 7.818 22.383 1.00 79.25 182 SER A CA 1
ATOM 1480 C C . SER A 1 182 ? -31.756 8.433 21.208 1.00 79.25 182 SER A C 1
ATOM 1482 O O . SER A 1 182 ? -31.829 7.925 20.088 1.00 79.25 182 SER A O 1
ATOM 1484 N N . GLY A 1 183 ? -30.955 9.472 21.461 1.00 78.12 183 GLY A N 1
ATOM 1485 C CA . GLY A 1 183 ? -30.067 10.079 20.470 1.00 78.12 183 GLY A CA 1
ATOM 1486 C C . GLY A 1 183 ? -28.986 9.114 19.983 1.00 78.12 183 GLY A C 1
ATOM 1487 O O . GLY A 1 183 ? -28.707 9.052 18.787 1.00 78.12 183 GLY A O 1
ATOM 1488 N N . LEU A 1 184 ? -28.430 8.293 20.877 1.00 73.50 184 LEU A N 1
ATOM 1489 C CA . LEU A 1 184 ? -27.447 7.267 20.534 1.00 73.50 184 LEU A CA 1
ATOM 1490 C C . LEU A 1 184 ? -28.066 6.157 19.676 1.00 73.50 184 LEU A C 1
ATOM 1492 O O . LEU A 1 184 ? -27.456 5.725 18.702 1.00 73.50 184 LEU A O 1
ATOM 1496 N N . ARG A 1 185 ? -29.297 5.735 19.986 1.00 81.94 185 ARG A N 1
ATOM 1497 C CA . ARG A 1 185 ? -30.055 4.770 19.180 1.00 81.94 185 ARG A CA 1
ATOM 1498 C C . ARG A 1 185 ? -30.341 5.315 17.782 1.00 81.94 185 ARG A C 1
ATOM 1500 O O . ARG A 1 185 ? -30.115 4.611 16.802 1.00 81.94 185 ARG A O 1
ATOM 1507 N N . GLN A 1 186 ? -30.788 6.565 17.685 1.00 81.69 186 GLN A N 1
ATOM 1508 C CA . GLN A 1 186 ? -31.059 7.208 16.399 1.00 81.69 186 GLN A CA 1
ATOM 1509 C C . GLN A 1 186 ? -29.770 7.428 15.592 1.00 81.69 186 GLN A C 1
ATOM 1511 O O . GLN A 1 186 ? -29.752 7.217 14.380 1.00 81.69 186 GLN A O 1
ATOM 1516 N N . GLY A 1 187 ? -28.672 7.778 16.266 1.00 71.81 187 GLY A N 1
ATOM 1517 C CA . GLY A 1 187 ? -27.340 7.846 15.673 1.00 71.81 187 GLY A CA 1
ATOM 1518 C C . GLY A 1 187 ? -26.872 6.488 15.154 1.00 71.81 187 GLY A C 1
ATOM 1519 O O . GLY A 1 187 ? -26.383 6.405 14.032 1.00 71.81 187 GLY A O 1
ATOM 1520 N N . ALA A 1 188 ? -27.076 5.413 15.917 1.00 75.75 188 ALA A N 1
ATOM 1521 C CA . ALA A 1 188 ? -26.723 4.056 15.511 1.00 75.75 188 ALA A CA 1
ATOM 1522 C C . ALA A 1 188 ? -27.543 3.572 14.302 1.00 75.75 188 ALA A C 1
ATOM 1524 O O . ALA A 1 188 ? -26.968 2.993 13.384 1.00 75.75 188 ALA A O 1
ATOM 1525 N N . GLU A 1 189 ? -28.849 3.855 14.245 1.00 82.06 189 GLU A N 1
ATOM 1526 C CA . GLU A 1 189 ? -29.679 3.575 13.060 1.00 82.06 189 GLU A CA 1
ATOM 1527 C C . GLU A 1 189 ? -29.218 4.380 11.835 1.00 82.06 189 GLU A C 1
ATOM 1529 O O . GLU A 1 189 ? -29.114 3.834 10.735 1.00 82.06 189 GLU A O 1
ATOM 1534 N N . ALA A 1 190 ? -28.878 5.660 12.012 1.00 78.62 190 ALA A N 1
ATOM 1535 C CA . ALA A 1 190 ? -28.340 6.488 10.935 1.00 78.62 190 ALA A CA 1
ATOM 1536 C C . ALA A 1 190 ? -26.975 5.976 10.439 1.00 78.62 190 ALA A C 1
ATOM 1538 O O . ALA A 1 190 ? -26.752 5.903 9.230 1.00 78.62 190 ALA A O 1
ATOM 1539 N N . PHE A 1 191 ? -26.086 5.564 11.349 1.00 75.81 191 PHE A N 1
ATOM 1540 C CA . PHE A 1 191 ? -24.803 4.948 11.005 1.00 75.81 191 PHE A CA 1
ATOM 1541 C C . PHE A 1 191 ? -24.980 3.605 10.298 1.00 75.81 191 PHE A C 1
ATOM 1543 O O . PHE A 1 191 ? -24.291 3.347 9.316 1.00 75.81 191 PHE A O 1
ATOM 1550 N N . GLN A 1 192 ? -25.918 2.771 10.744 1.00 80.38 192 GLN A N 1
ATOM 1551 C CA . GLN A 1 192 ? -26.212 1.493 10.101 1.00 80.38 192 GLN A CA 1
ATOM 1552 C C . GLN A 1 192 ? -26.712 1.695 8.663 1.00 80.38 192 GLN A C 1
ATOM 1554 O O . GLN A 1 192 ? -26.213 1.040 7.748 1.00 80.38 192 GLN A O 1
ATOM 1559 N N . ASN A 1 193 ? -27.623 2.650 8.448 1.00 80.31 193 ASN A N 1
ATOM 1560 C CA . ASN A 1 193 ? -28.119 3.003 7.115 1.00 80.31 193 ASN A CA 1
ATOM 1561 C C . ASN A 1 193 ? -27.014 3.588 6.217 1.00 80.31 193 ASN A C 1
ATOM 1563 O O . ASN A 1 193 ? -26.936 3.252 5.034 1.00 80.31 193 ASN A O 1
ATOM 1567 N N . ALA A 1 194 ? -26.134 4.433 6.765 1.00 72.31 194 ALA A N 1
ATOM 1568 C CA . ALA A 1 194 ? -24.993 4.980 6.031 1.00 72.31 194 ALA A CA 1
ATOM 1569 C C . ALA A 1 194 ? -23.996 3.881 5.622 1.00 72.31 194 ALA A C 1
ATOM 1571 O O . ALA A 1 194 ? -23.549 3.851 4.478 1.00 72.31 194 ALA A O 1
ATOM 1572 N N . ILE A 1 195 ? -23.706 2.930 6.514 1.00 81.00 195 ILE A N 1
ATOM 1573 C CA . ILE A 1 195 ? -22.825 1.789 6.225 1.00 81.00 195 ILE A CA 1
ATOM 1574 C C . ILE A 1 195 ? -23.435 0.873 5.161 1.00 81.00 195 ILE A C 1
ATOM 1576 O O . ILE A 1 195 ? -22.724 0.398 4.276 1.00 81.00 195 ILE A O 1
ATOM 1580 N N . GLU A 1 196 ? -24.740 0.611 5.216 1.00 84.50 196 GLU A N 1
ATOM 1581 C CA . GLU A 1 196 ? -25.420 -0.209 4.211 1.00 84.50 196 GLU A CA 1
ATOM 1582 C C . GLU A 1 196 ? -25.370 0.449 2.823 1.00 84.50 196 GLU A C 1
ATOM 1584 O O . GLU A 1 196 ? -25.022 -0.206 1.829 1.00 84.50 196 GLU A O 1
ATOM 1589 N N . HIS A 1 197 ? -25.606 1.761 2.764 1.00 78.75 197 HIS A N 1
ATOM 1590 C CA . HIS A 1 197 ? -25.442 2.547 1.546 1.00 78.75 197 HIS A CA 1
ATOM 1591 C C . HIS A 1 197 ? -23.996 2.496 1.025 1.00 78.75 197 HIS A C 1
ATOM 1593 O O . HIS A 1 197 ? -23.769 2.155 -0.140 1.00 78.75 197 HIS A O 1
ATOM 1599 N N . ASP A 1 198 ? -23.008 2.737 1.885 1.00 78.62 198 ASP A N 1
ATOM 1600 C CA . ASP A 1 198 ? -21.594 2.721 1.504 1.00 78.62 198 ASP A CA 1
ATOM 1601 C C . ASP A 1 198 ? -21.133 1.332 1.056 1.00 78.62 198 ASP A C 1
ATOM 1603 O O . ASP A 1 198 ? -20.398 1.215 0.076 1.00 78.62 198 ASP A O 1
ATOM 1607 N N . SER A 1 199 ? -21.623 0.258 1.683 1.00 75.75 199 SER A N 1
ATOM 1608 C CA . SER A 1 199 ? -21.337 -1.120 1.263 1.00 75.75 199 SER A CA 1
ATOM 1609 C C . SER A 1 199 ? -21.869 -1.418 -0.144 1.00 75.75 199 SER A C 1
ATOM 1611 O O . SER A 1 199 ? -21.217 -2.106 -0.935 1.00 75.75 199 SER A O 1
ATOM 1613 N N . THR A 1 200 ? -23.020 -0.840 -0.493 1.00 77.62 200 THR A N 1
ATOM 1614 C CA . THR A 1 200 ? -23.629 -0.968 -1.819 1.00 77.62 200 THR A CA 1
ATOM 1615 C C . THR A 1 200 ? -22.820 -0.205 -2.865 1.00 77.62 200 THR A C 1
ATOM 1617 O O . THR A 1 200 ? -22.544 -0.743 -3.942 1.00 77.62 200 THR A O 1
ATOM 1620 N N . VAL A 1 201 ? -22.368 1.010 -2.539 1.00 78.00 201 VAL A N 1
ATOM 1621 C CA . VAL A 1 201 ? -21.473 1.803 -3.397 1.00 78.00 201 VAL A CA 1
ATOM 1622 C C . VAL A 1 201 ? -20.136 1.086 -3.597 1.00 78.00 201 VAL A C 1
ATOM 1624 O O . VAL A 1 201 ? -19.652 1.000 -4.727 1.00 78.00 201 VAL A O 1
ATOM 1627 N N . LEU A 1 202 ? -19.566 0.499 -2.541 1.00 81.56 202 LEU A N 1
ATOM 1628 C CA . LEU A 1 202 ? -18.311 -0.250 -2.620 1.00 81.56 202 LEU A CA 1
ATOM 1629 C C . LEU A 1 202 ? -18.444 -1.482 -3.523 1.00 81.56 202 LEU A C 1
ATOM 1631 O O . LEU A 1 202 ? -17.574 -1.737 -4.352 1.00 81.56 202 LEU A O 1
ATOM 1635 N N . LYS A 1 203 ? -19.564 -2.206 -3.426 1.00 77.19 203 LYS A N 1
ATOM 1636 C CA . LYS A 1 203 ? -19.869 -3.355 -4.289 1.00 77.19 203 LYS A CA 1
ATOM 1637 C C . LYS A 1 203 ? -20.072 -2.939 -5.748 1.00 77.19 203 LYS A C 1
ATOM 1639 O O . LYS A 1 203 ? -19.623 -3.632 -6.659 1.00 77.19 203 LYS A O 1
ATOM 1644 N N . ALA A 1 204 ? -20.709 -1.794 -5.995 1.00 74.19 204 ALA A N 1
ATOM 1645 C CA . ALA A 1 204 ? -20.830 -1.234 -7.340 1.00 74.19 204 ALA A CA 1
ATOM 1646 C C . ALA A 1 204 ? -19.457 -0.839 -7.915 1.00 74.19 204 ALA A C 1
ATOM 1648 O O . ALA A 1 204 ? -19.172 -1.121 -9.082 1.00 74.19 204 ALA A O 1
ATOM 1649 N N . ALA A 1 205 ? -18.580 -0.260 -7.090 1.00 77.38 205 ALA A N 1
ATOM 1650 C CA . ALA A 1 205 ? -17.204 0.047 -7.463 1.00 77.38 205 ALA A CA 1
ATOM 1651 C C . ALA A 1 205 ? -16.382 -1.225 -7.733 1.00 77.38 205 ALA A C 1
ATOM 1653 O O . ALA A 1 205 ? -15.652 -1.273 -8.721 1.00 77.38 205 ALA A O 1
ATOM 1654 N N . GLU A 1 206 ? -16.548 -2.281 -6.932 1.00 79.06 206 GLU A N 1
ATOM 1655 C CA . GLU A 1 206 ? -15.924 -3.592 -7.148 1.00 79.06 206 GLU A CA 1
ATOM 1656 C C . GLU A 1 206 ? -16.349 -4.201 -8.493 1.00 79.06 206 GLU A C 1
ATOM 1658 O O . GLU A 1 206 ? -15.502 -4.619 -9.288 1.00 79.06 206 GLU A O 1
ATOM 1663 N N . ILE A 1 207 ? -17.652 -4.182 -8.800 1.00 81.62 207 ILE A N 1
ATOM 1664 C CA . ILE A 1 207 ? -18.183 -4.644 -10.090 1.00 81.62 207 ILE A CA 1
ATOM 1665 C C . ILE A 1 207 ? -17.599 -3.806 -11.237 1.00 81.62 207 ILE A C 1
ATOM 1667 O O . ILE A 1 207 ? -17.153 -4.369 -12.241 1.00 81.62 207 ILE A O 1
ATOM 1671 N N . GLY A 1 208 ? -17.544 -2.479 -11.090 1.00 77.50 208 GLY A N 1
ATOM 1672 C CA . GLY A 1 208 ? -16.946 -1.577 -12.078 1.00 77.50 208 GLY A CA 1
ATOM 1673 C C . GLY A 1 208 ? -15.455 -1.847 -12.307 1.00 77.50 208 GLY A C 1
ATOM 1674 O O . GLY A 1 208 ? -14.993 -1.892 -13.453 1.00 77.50 208 GLY A O 1
ATOM 1675 N N . LEU A 1 209 ? -14.704 -2.108 -11.237 1.00 81.69 209 LEU A N 1
ATOM 1676 C CA . LEU A 1 209 ? -13.278 -2.431 -11.290 1.00 81.69 209 LEU A CA 1
ATOM 1677 C C . LEU A 1 209 ? -13.053 -3.794 -11.953 1.00 81.69 209 LEU A C 1
ATOM 1679 O O . LEU A 1 209 ? -12.181 -3.928 -12.811 1.00 81.69 209 LEU A O 1
ATOM 1683 N N . HIS A 1 210 ? -13.893 -4.784 -11.658 1.00 87.06 210 HIS A N 1
ATOM 1684 C CA . HIS A 1 210 ? -13.845 -6.094 -12.301 1.00 87.06 210 HIS A CA 1
ATOM 1685 C C . HIS A 1 210 ? -14.171 -6.026 -13.806 1.00 87.06 210 HIS A C 1
ATOM 1687 O O . HIS A 1 210 ? -13.474 -6.642 -14.619 1.00 87.06 210 HIS A O 1
ATOM 1693 N N . VAL A 1 211 ? -15.175 -5.237 -14.210 1.00 83.19 211 VAL A N 1
ATOM 1694 C CA . VAL A 1 211 ? -15.484 -4.984 -15.633 1.00 83.19 211 VAL A CA 1
ATOM 1695 C C . VAL A 1 211 ? -14.315 -4.281 -16.328 1.00 83.19 211 VAL A C 1
ATOM 1697 O O . VAL A 1 211 ? -13.916 -4.682 -17.425 1.00 83.19 211 VAL A O 1
ATOM 1700 N N . THR A 1 212 ? -13.709 -3.292 -15.672 1.00 80.06 212 THR A N 1
ATOM 1701 C CA . THR A 1 212 ? -12.538 -2.573 -16.195 1.00 80.06 212 THR A CA 1
ATOM 1702 C C . THR A 1 212 ? -11.336 -3.506 -16.346 1.00 80.06 212 THR A C 1
ATOM 1704 O O . THR A 1 212 ? -10.711 -3.525 -17.404 1.00 80.06 212 THR A O 1
ATOM 1707 N N . SER A 1 213 ? -11.062 -4.353 -15.351 1.00 77.44 213 SER A N 1
ATOM 1708 C CA . SER A 1 213 ? -9.997 -5.365 -15.388 1.00 77.44 213 SER A CA 1
ATOM 1709 C C . SER A 1 213 ? -10.172 -6.341 -16.557 1.00 77.44 213 SER A C 1
ATOM 1711 O O . SER A 1 213 ? -9.235 -6.579 -17.325 1.00 77.44 213 SER A O 1
ATOM 1713 N N . LYS A 1 214 ? -11.397 -6.838 -16.781 1.00 80.81 214 LYS A N 1
ATOM 1714 C CA . LYS A 1 214 ? -11.712 -7.688 -17.941 1.00 80.81 214 LYS A CA 1
ATOM 1715 C C . LYS A 1 214 ? -11.504 -6.962 -19.268 1.00 80.81 214 LYS A C 1
ATOM 1717 O O . LYS A 1 214 ? -10.922 -7.541 -20.185 1.00 80.81 214 LYS A O 1
ATOM 1722 N N . SER A 1 215 ? -11.932 -5.703 -19.371 1.00 74.50 215 SER A N 1
ATOM 1723 C CA . SER A 1 215 ? -11.719 -4.888 -20.571 1.00 74.50 215 SER A CA 1
ATOM 1724 C C . SER A 1 215 ? -10.225 -4.692 -20.850 1.00 74.50 215 SER A C 1
ATOM 1726 O O . SER A 1 215 ? -9.771 -4.943 -21.966 1.00 74.50 215 SER A O 1
ATOM 1728 N N . LEU A 1 216 ? -9.434 -4.374 -19.822 1.00 81.31 216 LEU A N 1
ATOM 1729 C CA . LEU A 1 216 ? -7.992 -4.140 -19.920 1.00 81.31 216 LEU A CA 1
ATOM 1730 C C . LEU A 1 216 ? -7.219 -5.418 -20.282 1.00 81.31 216 LEU A C 1
ATOM 1732 O O . LEU A 1 216 ? -6.338 -5.390 -21.139 1.00 81.31 216 LEU A O 1
ATOM 1736 N N . SER A 1 217 ? -7.617 -6.564 -19.726 1.00 81.75 217 SER A N 1
ATOM 1737 C CA . SER A 1 217 ? -7.105 -7.884 -20.120 1.00 81.75 217 SER A CA 1
ATOM 1738 C C . SER A 1 217 ? -7.462 -8.231 -21.574 1.00 81.75 217 SER A C 1
ATOM 1740 O O . SER A 1 217 ? -6.617 -8.687 -22.352 1.00 81.75 217 SER A O 1
ATOM 1742 N N . SER A 1 218 ? -8.693 -7.933 -22.003 1.00 76.62 218 SER A N 1
ATOM 1743 C CA . SER A 1 218 ? -9.119 -8.140 -23.392 1.00 76.62 218 SER A CA 1
ATOM 1744 C C . SER A 1 218 ? -8.368 -7.226 -24.375 1.00 76.62 218 SER A C 1
ATOM 1746 O O . SER A 1 218 ? -7.965 -7.678 -25.446 1.00 76.62 218 SER A O 1
ATOM 1748 N N . LEU A 1 219 ? -8.087 -5.979 -23.989 1.00 78.00 219 LEU A N 1
ATOM 1749 C CA . LEU A 1 219 ? -7.261 -5.037 -24.746 1.00 78.00 219 LEU A CA 1
ATOM 1750 C C . LEU A 1 219 ? -5.809 -5.514 -24.817 1.00 78.00 219 LEU A C 1
ATOM 1752 O O . LEU A 1 219 ? -5.237 -5.536 -25.903 1.00 78.00 219 LEU A O 1
ATOM 1756 N N . GLY A 1 220 ? -5.241 -5.986 -23.705 1.00 77.50 220 GLY A N 1
ATOM 1757 C CA . GLY A 1 220 ? -3.897 -6.564 -23.663 1.00 77.50 220 GLY A CA 1
ATOM 1758 C C . GLY A 1 220 ? -3.755 -7.791 -24.568 1.00 77.50 220 GLY A C 1
ATOM 1759 O O . GLY A 1 220 ? -2.791 -7.895 -25.328 1.00 77.50 220 GLY A O 1
ATOM 1760 N N . SER A 1 221 ? -4.744 -8.691 -24.569 1.00 74.06 221 SER A N 1
ATOM 1761 C CA . SER A 1 221 ? -4.741 -9.869 -25.450 1.00 74.06 221 SER A CA 1
ATOM 1762 C C . SER A 1 221 ? -4.884 -9.503 -26.934 1.00 74.06 221 SER A C 1
ATOM 1764 O O . SER A 1 221 ? -4.180 -10.068 -27.775 1.00 74.06 221 SER A O 1
ATOM 1766 N N . ARG A 1 222 ? -5.717 -8.507 -27.269 1.00 72.56 222 ARG A N 1
ATOM 1767 C CA . ARG A 1 222 ? -5.849 -7.978 -28.637 1.00 72.56 222 ARG A CA 1
ATOM 1768 C C . ARG A 1 222 ? -4.586 -7.254 -29.097 1.00 72.56 222 ARG A C 1
ATOM 1770 O O . ARG A 1 222 ? -4.193 -7.430 -30.246 1.00 72.56 222 ARG A O 1
ATOM 1777 N N . LEU A 1 223 ? -3.918 -6.511 -28.215 1.00 67.69 223 LEU A N 1
ATOM 1778 C CA . LEU A 1 223 ? -2.662 -5.821 -28.515 1.00 67.69 223 LEU A CA 1
ATOM 1779 C C . LEU A 1 223 ? -1.515 -6.816 -28.737 1.00 67.69 223 LEU A C 1
ATOM 1781 O O . LEU A 1 223 ? -0.769 -6.693 -29.706 1.00 67.69 223 LEU A O 1
ATOM 1785 N N . LYS A 1 224 ? -1.430 -7.864 -27.907 1.00 70.81 224 LYS A N 1
ATOM 1786 C CA . LYS A 1 224 ? -0.475 -8.968 -28.084 1.00 70.81 224 LYS A CA 1
ATOM 1787 C C . LYS A 1 224 ? -0.704 -9.711 -29.402 1.00 70.81 224 LYS A C 1
ATOM 1789 O O . LYS A 1 224 ? 0.253 -10.011 -30.114 1.00 70.81 224 LYS A O 1
ATOM 1794 N N . LYS A 1 225 ? -1.968 -9.966 -29.759 1.00 68.38 225 LYS A N 1
ATOM 1795 C CA . LYS A 1 225 ? -2.329 -10.577 -31.046 1.00 68.38 225 LYS A CA 1
ATOM 1796 C C . LYS A 1 225 ? -1.974 -9.660 -32.224 1.00 68.38 225 LYS A C 1
ATOM 1798 O O . LYS A 1 225 ? -1.385 -10.122 -33.193 1.00 68.38 225 LYS A O 1
ATOM 1803 N N . TYR A 1 226 ? -2.236 -8.358 -32.106 1.00 66.00 226 TYR A N 1
ATOM 1804 C CA . TYR A 1 226 ? -1.894 -7.363 -33.126 1.00 66.00 226 TYR A CA 1
ATOM 1805 C C . TYR A 1 226 ? -0.382 -7.265 -33.369 1.00 66.00 226 TYR A C 1
ATOM 1807 O O . TYR A 1 226 ? 0.055 -7.225 -34.520 1.00 66.00 226 TYR A O 1
ATOM 1815 N N . HIS A 1 227 ? 0.416 -7.270 -32.298 1.00 64.94 227 HIS A N 1
ATOM 1816 C CA . HIS A 1 227 ? 1.872 -7.231 -32.395 1.00 64.94 227 HIS A CA 1
ATOM 1817 C C . HIS A 1 227 ? 2.431 -8.484 -33.082 1.00 64.94 227 HIS A C 1
ATOM 1819 O O . HIS A 1 227 ? 3.231 -8.372 -34.004 1.00 64.94 227 HIS A O 1
ATOM 1825 N N . ASN A 1 228 ? 1.951 -9.676 -32.725 1.00 63.88 228 ASN A N 1
ATOM 1826 C CA . ASN A 1 228 ? 2.465 -10.907 -33.330 1.00 63.88 228 ASN A CA 1
ATOM 1827 C C . ASN A 1 228 ? 2.007 -11.116 -34.783 1.00 63.88 228 ASN A C 1
ATOM 1829 O O . ASN A 1 228 ? 2.762 -11.661 -35.585 1.00 63.88 228 ASN A O 1
ATOM 1833 N N . GLU A 1 229 ? 0.794 -10.692 -35.141 1.00 62.47 229 GLU A N 1
ATOM 1834 C CA . GLU A 1 229 ? 0.197 -11.031 -36.439 1.00 62.47 229 GLU A CA 1
ATOM 1835 C C . GLU A 1 229 ? 0.508 -9.984 -37.525 1.00 62.47 229 GLU A C 1
ATOM 1837 O O . GLU A 1 229 ? 0.873 -10.344 -38.645 1.00 62.47 229 GLU A O 1
ATOM 1842 N N . LYS A 1 230 ? 0.450 -8.680 -37.207 1.00 61.31 230 LYS A N 1
ATOM 1843 C CA . LYS A 1 230 ? 0.677 -7.617 -38.206 1.00 61.31 230 LYS A CA 1
ATOM 1844 C C . LYS A 1 230 ? 2.120 -7.142 -38.303 1.00 61.31 230 LYS A C 1
ATOM 1846 O O . LYS A 1 230 ? 2.562 -6.864 -39.416 1.00 61.31 230 LYS A O 1
ATOM 1851 N N . ILE A 1 231 ? 2.865 -7.072 -37.194 1.00 62.53 231 ILE A N 1
ATOM 1852 C CA . ILE A 1 231 ? 4.280 -6.660 -37.247 1.00 62.53 231 ILE A CA 1
ATOM 1853 C C . ILE A 1 231 ? 5.096 -7.705 -38.022 1.00 62.53 231 ILE A C 1
ATOM 1855 O O . ILE A 1 231 ? 5.894 -7.344 -38.882 1.00 62.53 231 ILE A O 1
ATOM 1859 N N . GLY A 1 232 ? 4.819 -8.998 -37.812 1.00 68.75 232 GLY A N 1
ATOM 1860 C CA . GLY A 1 232 ? 5.486 -10.083 -38.532 1.00 68.75 232 GLY A CA 1
ATOM 1861 C C . GLY A 1 232 ? 5.155 -10.106 -40.027 1.00 68.75 232 GLY A C 1
ATOM 1862 O O . GLY A 1 232 ? 6.043 -10.331 -40.848 1.00 68.75 232 GLY A O 1
ATOM 1863 N N . PHE A 1 233 ? 3.899 -9.840 -40.403 1.00 74.06 233 PHE A N 1
ATOM 1864 C CA . PHE A 1 233 ? 3.493 -9.782 -41.810 1.00 74.06 233 PHE A CA 1
ATOM 1865 C C . PHE A 1 233 ? 4.074 -8.559 -42.538 1.00 74.06 233 PHE A C 1
ATOM 1867 O O . PHE A 1 233 ? 4.642 -8.709 -43.619 1.00 74.06 233 PHE A O 1
ATOM 1874 N N . LEU A 1 234 ? 4.004 -7.365 -41.936 1.00 77.50 234 LEU A N 1
ATOM 1875 C CA . LEU A 1 234 ? 4.557 -6.141 -42.530 1.00 77.50 234 LEU A CA 1
ATOM 1876 C C . LEU A 1 234 ? 6.083 -6.196 -42.654 1.00 77.50 234 LEU A C 1
ATOM 1878 O O . LEU A 1 234 ? 6.624 -5.751 -43.663 1.00 77.50 234 LEU A O 1
ATOM 1882 N N . MET A 1 235 ? 6.775 -6.794 -41.680 1.00 77.38 235 MET A N 1
ATOM 1883 C CA . MET A 1 235 ? 8.226 -6.978 -41.742 1.00 77.38 235 MET A CA 1
ATOM 1884 C C . MET A 1 235 ? 8.627 -7.918 -42.886 1.00 77.38 235 MET A C 1
ATOM 1886 O O . MET A 1 235 ? 9.530 -7.594 -43.654 1.00 77.38 235 MET A O 1
ATOM 1890 N N . LYS A 1 236 ? 7.917 -9.044 -43.061 1.00 82.62 236 LYS A N 1
ATOM 1891 C CA . LYS A 1 236 ? 8.145 -9.972 -44.184 1.00 82.62 236 LYS A CA 1
ATOM 1892 C C . LYS A 1 236 ? 7.879 -9.309 -45.539 1.00 82.62 236 LYS A C 1
ATOM 1894 O O . LYS A 1 236 ? 8.665 -9.491 -46.466 1.00 82.62 236 LYS A O 1
ATOM 1899 N N . LEU A 1 237 ? 6.812 -8.514 -45.645 1.00 85.00 237 LEU A N 1
ATOM 1900 C CA . LEU A 1 237 ? 6.475 -7.786 -46.871 1.00 85.00 237 LEU A CA 1
ATOM 1901 C C . LEU A 1 237 ? 7.508 -6.693 -47.198 1.00 85.00 237 LEU A C 1
ATOM 1903 O O . LEU A 1 237 ? 7.897 -6.542 -48.355 1.00 85.00 237 LEU A O 1
ATOM 1907 N N . GLY A 1 238 ? 7.996 -5.969 -46.186 1.00 86.75 238 GLY A N 1
ATOM 1908 C CA . GLY A 1 238 ? 9.057 -4.972 -46.343 1.00 86.75 238 GLY A CA 1
ATOM 1909 C C . GLY A 1 238 ? 10.375 -5.587 -46.815 1.00 86.75 238 GLY A C 1
ATOM 1910 O O . GLY A 1 238 ? 11.019 -5.043 -47.708 1.00 86.75 238 GLY A O 1
ATOM 1911 N N . LEU A 1 239 ? 10.736 -6.757 -46.285 1.00 86.44 239 LEU A N 1
ATOM 1912 C CA . LEU A 1 239 ? 11.950 -7.482 -46.670 1.00 86.44 239 LEU A CA 1
ATOM 1913 C C . LEU A 1 239 ? 11.869 -7.993 -48.119 1.00 86.44 239 LEU A C 1
ATOM 1915 O O . LEU A 1 239 ? 12.821 -7.836 -48.880 1.00 86.44 239 LEU A O 1
ATOM 1919 N N . LEU A 1 240 ? 10.706 -8.508 -48.537 1.00 88.38 240 LEU A N 1
ATOM 1920 C CA . LEU A 1 240 ? 10.449 -8.889 -49.931 1.00 88.38 240 LEU A CA 1
ATOM 1921 C C . LEU A 1 240 ? 10.563 -7.682 -50.880 1.00 88.38 240 LEU A C 1
ATOM 1923 O O . LEU A 1 240 ? 11.218 -7.769 -51.917 1.00 88.38 240 LEU A O 1
ATOM 1927 N N . SER A 1 241 ? 9.962 -6.548 -50.510 1.00 89.62 241 SER A N 1
ATOM 1928 C CA . SER A 1 241 ? 10.039 -5.305 -51.288 1.00 89.62 241 SER A CA 1
ATOM 1929 C C . SER A 1 241 ? 11.481 -4.805 -51.420 1.00 89.62 241 SER A C 1
ATOM 1931 O O . SER A 1 241 ? 11.921 -4.453 -52.513 1.00 89.62 241 SER A O 1
ATOM 1933 N N . PHE A 1 242 ? 12.255 -4.855 -50.334 1.00 93.25 242 PHE A N 1
ATOM 1934 C CA . PHE A 1 242 ? 13.658 -4.444 -50.333 1.00 93.25 242 PHE A CA 1
ATOM 1935 C C . PHE A 1 242 ? 14.522 -5.298 -51.271 1.00 93.25 242 PHE A C 1
ATOM 1937 O O . PHE A 1 242 ? 15.356 -4.753 -51.990 1.00 93.25 242 PHE A O 1
ATOM 1944 N N . ILE A 1 243 ? 14.283 -6.613 -51.332 1.00 91.19 243 ILE A N 1
ATOM 1945 C CA . ILE A 1 243 ? 14.968 -7.511 -52.279 1.00 91.19 243 ILE A CA 1
ATOM 1946 C C . ILE A 1 243 ? 14.653 -7.122 -53.730 1.00 91.19 243 ILE A C 1
ATOM 1948 O O . ILE A 1 243 ? 15.562 -7.042 -54.555 1.00 91.19 243 ILE A O 1
ATOM 1952 N N . ILE A 1 244 ? 13.385 -6.844 -54.045 1.00 92.19 244 ILE A N 1
ATOM 1953 C CA . ILE A 1 244 ? 12.957 -6.457 -55.401 1.00 92.19 244 ILE A CA 1
ATOM 1954 C C . ILE A 1 244 ? 13.581 -5.118 -55.808 1.00 92.19 244 ILE A C 1
ATOM 1956 O O . ILE A 1 244 ? 14.086 -4.983 -56.922 1.00 92.19 244 ILE A O 1
ATOM 1960 N N . ILE A 1 245 ? 13.586 -4.137 -54.903 1.00 92.56 245 ILE A N 1
ATOM 1961 C CA . ILE A 1 245 ? 14.201 -2.826 -55.139 1.00 92.56 245 ILE A CA 1
ATOM 1962 C C . ILE A 1 245 ? 15.715 -2.975 -55.316 1.00 92.56 245 ILE A C 1
ATOM 1964 O O . ILE A 1 245 ? 16.272 -2.403 -56.249 1.00 92.56 245 ILE A O 1
ATOM 1968 N N . GLY A 1 246 ? 16.375 -3.781 -54.480 1.00 91.38 246 GLY A N 1
ATOM 1969 C CA . GLY A 1 246 ? 17.799 -4.083 -54.615 1.00 91.38 246 GLY A CA 1
ATOM 1970 C C . GLY A 1 246 ? 18.135 -4.691 -55.977 1.00 91.38 246 GLY A C 1
ATOM 1971 O O . GLY A 1 246 ? 19.096 -4.267 -56.610 1.00 91.38 246 GLY A O 1
ATOM 1972 N N . LEU A 1 247 ? 17.301 -5.611 -56.470 1.00 90.12 247 LEU A N 1
ATOM 1973 C CA . LEU A 1 247 ? 17.466 -6.229 -57.787 1.00 90.12 247 LEU A CA 1
ATOM 1974 C C . LEU A 1 247 ? 17.238 -5.231 -58.934 1.00 90.12 247 LEU A C 1
ATOM 1976 O O . LEU A 1 247 ? 17.964 -5.246 -59.925 1.00 90.12 247 LEU A O 1
ATOM 1980 N N . LEU A 1 248 ? 16.265 -4.328 -58.8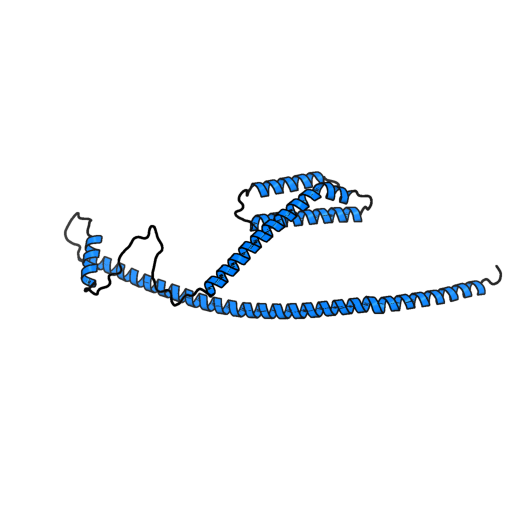00 1.00 89.75 248 LEU A N 1
ATOM 1981 C CA . LEU A 1 248 ? 16.057 -3.240 -59.760 1.00 89.75 248 LEU A CA 1
ATOM 1982 C C . LEU A 1 248 ? 17.255 -2.290 -59.812 1.00 89.75 248 LEU A C 1
ATOM 1984 O O . LEU A 1 248 ? 17.663 -1.888 -60.898 1.00 89.75 248 LEU A O 1
ATOM 1988 N N . VAL A 1 249 ? 17.828 -1.950 -58.656 1.00 88.94 249 VAL A N 1
ATOM 1989 C CA . VAL A 1 249 ? 19.009 -1.085 -58.571 1.00 88.94 249 VAL A CA 1
ATOM 1990 C C . VAL A 1 249 ? 20.227 -1.773 -59.182 1.00 88.94 249 VAL A C 1
ATOM 1992 O O . VAL A 1 249 ? 20.905 -1.156 -59.998 1.00 88.94 249 VAL A O 1
ATOM 1995 N N . THR A 1 250 ? 20.492 -3.045 -58.867 1.00 87.31 250 THR A N 1
ATOM 1996 C CA . THR A 1 250 ? 21.614 -3.778 -59.480 1.00 87.31 250 THR A CA 1
ATOM 1997 C C . THR A 1 250 ? 21.434 -3.935 -60.988 1.00 87.31 250 THR A C 1
ATOM 1999 O O . THR A 1 250 ? 22.385 -3.727 -61.738 1.00 87.31 250 THR A O 1
ATOM 2002 N N . TYR A 1 251 ? 20.215 -4.209 -61.459 1.00 87.88 251 TYR A N 1
ATOM 2003 C CA . TYR A 1 251 ? 19.900 -4.229 -62.888 1.00 87.88 251 TYR A CA 1
ATOM 2004 C C . TYR A 1 251 ? 20.133 -2.865 -63.555 1.00 87.88 251 TYR A C 1
ATOM 2006 O O . TYR A 1 251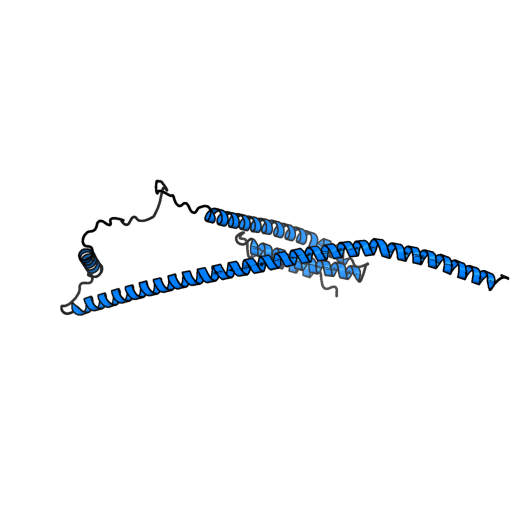 ? 20.688 -2.794 -64.652 1.00 87.88 251 TYR A O 1
ATOM 2014 N N . LEU A 1 252 ? 19.743 -1.773 -62.891 1.00 85.31 252 LEU A N 1
ATOM 2015 C CA . LEU A 1 252 ? 19.963 -0.413 -63.379 1.00 85.31 252 LEU A CA 1
ATOM 2016 C C . LEU A 1 252 ? 21.463 -0.110 -63.481 1.00 85.31 252 LEU A C 1
ATOM 2018 O O . LEU A 1 252 ? 21.893 0.409 -64.506 1.00 85.31 252 LEU A O 1
ATOM 2022 N N . VAL A 1 253 ? 22.262 -0.498 -62.482 1.00 85.19 253 VAL A N 1
ATOM 2023 C CA . VAL A 1 253 ? 23.729 -0.351 -62.511 1.00 85.19 253 VAL A CA 1
ATOM 2024 C C . VAL A 1 253 ? 24.336 -1.087 -63.709 1.00 85.19 253 VAL A C 1
ATOM 2026 O O . VAL A 1 253 ? 25.086 -0.470 -64.460 1.00 85.19 253 VAL A O 1
ATOM 2029 N N . ILE A 1 254 ? 23.959 -2.350 -63.946 1.00 83.75 254 ILE A N 1
ATOM 2030 C CA . ILE A 1 254 ? 24.440 -3.139 -65.100 1.00 83.75 254 ILE A CA 1
ATOM 2031 C C . ILE A 1 254 ? 24.058 -2.471 -66.429 1.00 83.75 254 ILE A C 1
ATOM 2033 O O . ILE A 1 254 ? 24.852 -2.429 -67.363 1.00 83.75 254 ILE A O 1
ATOM 2037 N N . LYS A 1 255 ? 22.839 -1.933 -66.535 1.00 79.88 255 LYS A N 1
ATOM 2038 C CA . LYS A 1 255 ? 22.364 -1.297 -67.770 1.00 79.88 255 LYS A CA 1
ATOM 2039 C C . LYS A 1 255 ? 23.011 0.067 -68.030 1.00 79.88 255 LYS A C 1
ATOM 2041 O O . LYS A 1 255 ? 23.177 0.443 -69.187 1.00 79.88 255 LYS A O 1
ATOM 2046 N N . VAL A 1 256 ? 23.303 0.832 -66.980 1.00 79.44 256 VAL A N 1
ATOM 2047 C CA . VAL A 1 256 ? 23.877 2.183 -67.089 1.00 79.44 256 VAL A CA 1
ATOM 2048 C C . VAL A 1 256 ? 25.394 2.138 -67.296 1.00 79.44 256 VAL A C 1
ATOM 2050 O O . VAL A 1 256 ? 25.921 3.017 -67.973 1.00 79.44 256 VAL A O 1
ATOM 2053 N N . PHE A 1 257 ? 26.074 1.097 -66.809 1.00 74.81 257 PHE A N 1
ATOM 2054 C CA . PHE A 1 257 ? 27.499 0.850 -67.053 1.00 74.81 257 PHE A CA 1
ATOM 2055 C C . PHE A 1 257 ? 27.723 -0.518 -67.718 1.00 74.81 257 PHE A C 1
ATOM 2057 O O . PHE A 1 257 ? 28.197 -1.442 -67.061 1.00 74.81 257 PHE A O 1
ATOM 2064 N N . PRO A 1 258 ? 27.385 -0.677 -69.010 1.00 68.44 258 PRO A N 1
ATOM 2065 C CA . PRO A 1 258 ? 27.613 -1.936 -69.714 1.00 68.44 258 PRO A CA 1
ATOM 2066 C C . PRO A 1 258 ? 29.097 -2.211 -70.029 1.00 68.44 258 PRO A C 1
ATOM 2068 O O . PRO A 1 258 ? 29.421 -3.352 -70.333 1.00 68.44 258 PRO A O 1
ATOM 2071 N N . ASP A 1 259 ? 29.977 -1.204 -69.935 1.00 58.69 259 ASP A N 1
ATOM 2072 C CA . ASP A 1 259 ? 31.396 -1.280 -70.329 1.00 58.69 259 ASP A CA 1
ATOM 2073 C C . ASP A 1 259 ? 32.362 -0.865 -69.192 1.00 58.69 259 ASP A C 1
ATOM 2075 O O . ASP A 1 259 ? 33.141 0.083 -69.330 1.00 58.69 259 ASP A O 1
ATOM 2079 N N . LEU A 1 260 ? 32.318 -1.574 -68.057 1.00 54.44 260 LEU A N 1
ATOM 2080 C CA . LEU A 1 260 ? 33.463 -1.702 -67.137 1.00 54.44 260 LEU A CA 1
ATOM 2081 C C . LEU A 1 260 ? 33.885 -3.168 -67.019 1.00 54.44 260 LEU A C 1
ATOM 2083 O O . LEU A 1 260 ? 32.980 -4.020 -66.868 1.00 54.44 260 LEU A O 1
#

Sequence (260 aa):
MTTDLDTLSDQLRKNYYRDLSLFQDDEDPFYHYLISTKLATNLNTVRKLAIKDNLDDPSSDAIDRYQKNFSRLEESVSSISFSKASKLQQKYDAYQESQKKRRYSVDFDATPDVPIGDEDDVDIISNVEAINDNDSLKELRQRLMGKRRDSADTEGESFDKQMQIQDDLQKELVEDMSQLVSGLRQGAEAFQNAIEHDSTVLKAAEIGLHVTSKSLSSLGSRLKKYHNEKIGFLMKLGLLSFIIIGLLVTYLVIKVFPDL

Secondary structure (DSSP, 8-state):
----HHHHHHHHHHHHHHHHHT--STT-HHHHHHHHHHHHHHHHHHHHHHHHHHHH-TT-THHHHHHHHHHHHHHHHHHHHHHHHHHHHHHHHHHHHHHHHHHH---S------------------------HHHHHHHHHHHHH-------S--HHHHHHHHHHHHHHHHHHHHHHHHHHHHHHHHHHHHHHHHHHHHHHHHHHHHHHHHHHHHHHHHHHHHHHHIIIIIHHHHHHHHHHHHHHHHHHHHHHHHH----

pLDDT: mean 73.12, std 15.52, range [36.94, 93.5]

Organism: Kluyveromyces lactis (strain ATCC 8585 / CBS 2359 / DSM 70799 / NBRC 1267 / NRRL Y-1140 / WM37) (NCBI:txid284590)

InterPro domains:
  IPR019150 Vesicle transport protein, Use1 [PF09753] (51-257)
  IPR019150 Vesicle transport protein, Use1 [PTHR13050] (111-257)

Foldseek 3Di:
DPPCPPVVLVVLVVVLVVLVVVDPDPPDLPVLLVSLVVSLVVLVVLQVVLVVVCVVPVVDPSNVVSCVRCVVVNVVSVVSNVVSVVVVVVVVVVVVVVVVVVVVPPPPDPDDDDDDDDDDDDDDDDDPDDDPVPVVVVVVVCVVPVPDDDDDDDDPPVVVVVVVVVVVVVVVVVVVVVVVVVVVVVVVVVVVVVVVVVVVVVVVVVVVVVVVVVVVVVVVVVVVVCCVPVVVVVVVVVVVVVVVVVVVVVVVVCVVCVDD

Radius of gyration: 41.42 Å; chains: 1; bounding box: 77×49×138 Å